Protein AF-0000000074132231 (afdb_homodimer)

Secondary structure (DSSP, 8-state):
--HHHHHHHHHHHHHHHHHHHHHHHHHHHS------HHHHHHHHHHHHHHHHHGGGGG-TTS-HHHHHHHHHHHHHHHHHHHHHHTT---GGGHHHHHHHHHHHHHHHHHHHHHHHHHHHHHHHHHHHHHHHT-/--HHHHHHHHHHHHHHHHHHHHHHHHHHHS------HHHHHHHHHHHHHHHHHGGGGG-TTS-HHHHHHHHHHHHHHHHHHHHHHTT---GGGHHHHHHHHHHHHHHHHHHHHHHHHHHHHHHHHHHHHHHHT-

Radius of gyration: 20.04 Å; Cα contacts (8 Å, |Δi|>4): 214; chains: 2; bounding box: 48×57×39 Å

Solvent-accessible surface area (backbone atoms only — not comparable to full-atom values): 14079 Å² total; per-residue (Å²): 133,57,83,68,53,53,53,39,54,50,26,22,52,51,17,21,13,55,34,26,38,52,49,44,51,42,38,36,70,70,54,59,80,74,80,46,44,66,55,44,52,49,44,39,50,48,23,14,50,46,19,40,47,54,56,52,70,70,48,86,87,58,57,68,69,56,33,49,51,51,40,50,52,52,41,50,51,47,50,49,51,49,29,56,77,65,66,67,66,44,84,90,45,44,66,60,47,52,52,50,50,53,52,51,50,51,52,53,51,50,52,50,51,51,46,52,53,40,51,53,51,51,53,52,49,53,52,50,54,54,55,64,74,97,133,58,83,65,53,51,53,38,52,50,25,20,53,52,17,21,13,54,33,27,39,52,50,44,52,41,37,36,70,69,56,59,81,74,80,45,44,66,54,44,51,47,44,38,50,45,24,14,50,44,18,38,46,55,56,52,70,70,50,87,86,58,56,68,69,56,34,50,50,49,42,52,53,50,41,51,52,50,49,50,51,49,29,55,77,64,66,66,67,41,84,90,44,43,66,61,48,52,52,50,48,53,50,51,50,52,52,52,50,50,52,50,51,50,47,50,53,43,51,52,51,51,52,49,51,54,52,52,52,54,54,64,75,96

Organism: Ligilactobacillus salivarius (strain UCC118) (NCBI:txid362948)

Nearest PDB structures (foldseek):
  6eyu-assembly1_C  TM=4.320E-01  e=6.961E+00  Candidatus Nanosalina sp. J07AB43
  6eyu-assembly1_C  TM=4.320E-01  e=6.961E+00  Candidatus Nanosalina sp. J07AB43

Sequence (268 aa):
MSKNFRNVINCFTNGVGYGATTFLLFVAFDGFQSVTSFNVLSVLIISGLIGVLTLVFDLDNWSYLVELLLHFLGAFSLILVMMWLNHWLSLQNWLNFCISFIGIYLIIFFIVKMKIASDVKRVNQKLSERHQKKMSKNFRNVINCFTNGVGYGATTFLLFVAFDGFQSVTSFNVLSVLIISGLIGVLTLVFDLDNWSYLVELLLHFLGAFSLILVMMWLNHWLSLQNWLNFCISFIGIYLIIFFIVKMKIASDVKRVNQKLSERHQKK

InterPro domains:
  IPR021560 Protein of unknown function DUF3021 [PF11457] (7-127)

Structure (mmCIF, N/CA/C/O backbone):
data_AF-0000000074132231-model_v1
#
loop_
_entity.id
_entity.type
_entity.pdbx_description
1 polymer 'DUF3021 domain-containing protein'
#
loop_
_atom_site.group_PDB
_atom_site.id
_atom_site.type_symbol
_atom_site.label_atom_id
_atom_site.label_alt_id
_atom_site.label_comp_id
_atom_site.label_asym_id
_atom_site.label_entity_id
_atom_site.label_seq_id
_atom_site.pdbx_PDB_ins_code
_atom_site.Cartn_x
_atom_site.Cartn_y
_atom_site.Cartn_z
_atom_site.occupancy
_atom_site.B_iso_or_equiv
_atom_site.auth_seq_id
_atom_site.auth_comp_id
_atom_site.auth_asym_id
_atom_site.auth_atom_id
_atom_site.pdbx_PDB_model_num
ATOM 1 N N . MET A 1 1 ? -3.846 21.797 -11.906 1 38.69 1 MET A N 1
ATOM 2 C CA . MET A 1 1 ? -4.25 20.422 -11.594 1 38.69 1 MET A CA 1
ATOM 3 C C . MET A 1 1 ? -5.062 20.375 -10.305 1 38.69 1 MET A C 1
ATOM 5 O O . MET A 1 1 ? -4.574 20.766 -9.242 1 38.69 1 MET A O 1
ATOM 9 N N . SER A 1 2 ? -6.277 20.266 -10.312 1 45.66 2 SER A N 1
ATOM 10 C CA . SER A 1 2 ? -7.305 20.641 -9.344 1 45.66 2 SER A CA 1
ATOM 11 C C . SER A 1 2 ? -7.199 19.797 -8.078 1 45.66 2 SER A C 1
ATOM 13 O O . SER A 1 2 ? -6.66 18.688 -8.102 1 45.66 2 SER A O 1
ATOM 15 N N . LYS A 1 3 ? -7.363 20.453 -6.852 1 56.56 3 LYS A N 1
ATOM 16 C CA . LYS A 1 3 ? -7.461 20.031 -5.457 1 56.56 3 LYS A CA 1
ATOM 17 C C . LYS A 1 3 ? -7.953 18.594 -5.352 1 56.56 3 LYS A C 1
ATOM 19 O O . LYS A 1 3 ? -7.379 17.781 -4.617 1 56.56 3 LYS A O 1
ATOM 24 N N . ASN A 1 4 ? -8.766 18.312 -6.309 1 61.34 4 ASN A N 1
ATOM 25 C CA . ASN A 1 4 ? -9.508 17.047 -6.273 1 61.34 4 ASN A CA 1
ATOM 26 C C . ASN A 1 4 ? -8.711 15.906 -6.895 1 61.34 4 ASN A C 1
ATOM 28 O O . ASN A 1 4 ? -8.852 14.75 -6.496 1 61.34 4 ASN A O 1
ATOM 32 N N . PHE A 1 5 ? -7.699 16.328 -7.746 1 64.31 5 PHE A N 1
ATOM 33 C CA . PHE A 1 5 ? -6.984 15.289 -8.477 1 64.31 5 PHE A CA 1
ATOM 34 C C . PHE A 1 5 ? -5.902 14.664 -7.613 1 64.31 5 PHE A C 1
ATOM 36 O O . PHE A 1 5 ? -5.727 13.445 -7.617 1 64.31 5 PHE A O 1
ATOM 43 N N . ARG A 1 6 ? -5.32 15.398 -6.832 1 66.12 6 ARG A N 1
ATOM 44 C CA . ARG A 1 6 ? -4.215 14.914 -6.016 1 66.12 6 ARG A CA 1
ATOM 45 C C . ARG A 1 6 ? -4.711 14.008 -4.898 1 66.12 6 ARG A C 1
ATOM 47 O O . ARG A 1 6 ? -4.09 12.984 -4.598 1 66.12 6 ARG A O 1
ATOM 54 N N . ASN A 1 7 ? -5.852 14.188 -4.531 1 82 7 ASN A N 1
ATOM 55 C CA . ASN A 1 7 ? -6.477 13.336 -3.521 1 82 7 ASN A CA 1
ATOM 56 C C . ASN A 1 7 ? -6.863 11.977 -4.094 1 82 7 ASN A C 1
ATOM 58 O O . ASN A 1 7 ? -6.719 10.953 -3.424 1 82 7 ASN A O 1
ATOM 62 N N . VAL A 1 8 ? -7.035 12.141 -5.43 1 86.88 8 VAL A N 1
ATOM 63 C CA . VAL A 1 8 ? -7.457 10.906 -6.082 1 86.88 8 VAL A CA 1
ATOM 64 C C . VAL A 1 8 ? -6.266 9.969 -6.23 1 86.88 8 VAL A C 1
ATOM 66 O O . VAL A 1 8 ? -6.387 8.758 -6.004 1 86.88 8 VAL A O 1
ATOM 69 N N . ILE A 1 9 ? -5.137 10.531 -6.512 1 86.5 9 ILE A N 1
ATOM 70 C CA . ILE A 1 9 ? -3.941 9.719 -6.715 1 86.5 9 ILE A CA 1
ATOM 71 C C . ILE A 1 9 ? -3.521 9.078 -5.391 1 86.5 9 ILE A C 1
ATOM 73 O O . ILE A 1 9 ? -3.221 7.883 -5.34 1 86.5 9 ILE A O 1
ATOM 77 N N . ASN A 1 10 ? -3.584 9.781 -4.352 1 88.88 10 ASN A N 1
ATOM 78 C CA . ASN A 1 10 ? -3.223 9.258 -3.037 1 88.88 10 ASN A CA 1
ATOM 79 C C . ASN A 1 10 ? -4.172 8.148 -2.596 1 88.88 10 ASN A C 1
ATOM 81 O O . ASN A 1 10 ? -3.729 7.098 -2.129 1 88.88 10 ASN A O 1
ATOM 85 N N . CYS A 1 11 ? -5.438 8.453 -2.85 1 92.88 11 CYS A N 1
ATOM 86 C CA . CYS A 1 11 ? -6.445 7.469 -2.469 1 92.88 11 CYS A CA 1
ATOM 87 C C . CYS A 1 11 ? -6.316 6.203 -3.307 1 92.88 11 CYS A C 1
ATOM 89 O O . CYS A 1 11 ? -6.391 5.094 -2.775 1 92.88 11 CYS A O 1
ATOM 91 N N . PHE A 1 12 ? -6.066 6.414 -4.594 1 94.75 12 PHE A N 1
ATOM 92 C CA . PHE A 1 12 ? -5.922 5.277 -5.496 1 94.75 12 PHE A CA 1
ATOM 93 C C . PHE A 1 12 ? -4.715 4.43 -5.109 1 94.75 12 PHE A C 1
ATOM 95 O O . PHE A 1 12 ? -4.82 3.205 -5 1 94.75 12 PHE A O 1
ATOM 102 N N . THR A 1 13 ? -3.582 5.062 -4.836 1 93.5 13 THR A N 1
ATOM 103 C CA . THR A 1 13 ? -2.357 4.34 -4.512 1 93.5 13 THR A CA 1
ATOM 104 C C . THR A 1 13 ? -2.494 3.617 -3.176 1 93.5 13 THR A C 1
ATOM 106 O O . THR A 1 13 ? -2.021 2.488 -3.02 1 93.5 13 THR A O 1
ATOM 109 N N . ASN A 1 14 ? -3.088 4.238 -2.256 1 94 14 ASN A N 1
ATOM 110 C CA . ASN A 1 14 ? -3.324 3.572 -0.98 1 94 14 ASN A CA 1
ATOM 111 C C . ASN A 1 14 ? -4.211 2.344 -1.146 1 94 14 ASN A C 1
ATOM 113 O O . ASN A 1 14 ? -3.93 1.286 -0.579 1 94 14 ASN A O 1
ATOM 117 N N . GLY A 1 15 ? -5.289 2.5 -1.938 1 97.31 15 GLY A N 1
ATOM 118 C CA . GLY A 1 15 ? -6.152 1.367 -2.232 1 97.31 15 GLY A CA 1
ATOM 119 C C . GLY A 1 15 ? -5.418 0.212 -2.889 1 97.31 15 GLY A C 1
ATOM 120 O O . GLY A 1 15 ? -5.598 -0.944 -2.5 1 97.31 15 GLY A O 1
ATOM 121 N N . VAL A 1 16 ? -4.602 0.56 -3.852 1 97.38 16 VAL A N 1
ATOM 122 C CA . VAL A 1 16 ? -3.793 -0.443 -4.535 1 97.38 16 VAL A CA 1
ATOM 123 C C . VAL A 1 16 ? -2.926 -1.187 -3.521 1 97.38 16 VAL A C 1
ATOM 125 O O . VAL A 1 16 ? -2.83 -2.416 -3.561 1 97.38 16 VAL A O 1
ATOM 128 N N . GLY A 1 17 ? -2.309 -0.441 -2.633 1 97.5 17 GLY A N 1
ATOM 129 C CA . GLY A 1 17 ? -1.468 -1.055 -1.619 1 97.5 17 GLY A CA 1
ATOM 130 C C . GLY A 1 17 ? -2.211 -2.053 -0.751 1 97.5 17 GLY A C 1
ATOM 131 O O . GLY A 1 17 ? -1.742 -3.174 -0.545 1 97.5 17 GLY A O 1
ATOM 132 N N . TYR A 1 18 ? -3.324 -1.676 -0.258 1 97.38 18 TYR A N 1
ATOM 133 C CA . TYR A 1 18 ? -4.125 -2.564 0.578 1 97.38 18 TYR A CA 1
ATOM 134 C C . TYR A 1 18 ? -4.613 -3.768 -0.218 1 97.38 18 TYR A C 1
ATOM 136 O O . TYR A 1 18 ? -4.594 -4.898 0.276 1 97.38 18 TYR A O 1
ATOM 144 N N . GLY A 1 19 ? -5.098 -3.531 -1.438 1 97.62 19 GLY A N 1
ATOM 145 C CA . GLY A 1 19 ? -5.574 -4.605 -2.293 1 97.62 19 GLY A CA 1
ATOM 146 C C . GLY A 1 19 ? -4.496 -5.613 -2.646 1 97.62 19 GLY A C 1
ATOM 147 O O . GLY A 1 19 ? -4.723 -6.82 -2.572 1 97.62 19 GLY A O 1
ATOM 148 N N . ALA A 1 20 ? -3.332 -5.086 -3.02 1 97.44 20 ALA A N 1
ATOM 149 C CA . ALA A 1 20 ? -2.217 -5.965 -3.373 1 97.44 20 ALA A CA 1
ATOM 150 C C . ALA A 1 20 ? -1.795 -6.82 -2.186 1 97.44 20 ALA A C 1
ATOM 152 O O . ALA A 1 20 ? -1.556 -8.023 -2.332 1 97.44 20 ALA A O 1
ATOM 153 N N . THR A 1 21 ? -1.734 -6.227 -1.066 1 97 21 THR A N 1
ATOM 154 C CA . THR A 1 21 ? -1.339 -6.941 0.142 1 97 21 THR A CA 1
ATOM 155 C C . THR A 1 21 ? -2.34 -8.047 0.47 1 97 21 THR A C 1
ATOM 157 O O . THR A 1 21 ? -1.952 -9.188 0.711 1 97 21 THR A O 1
ATOM 160 N N . THR A 1 22 ? -3.592 -7.711 0.406 1 95.69 22 THR A N 1
ATOM 161 C CA . THR A 1 22 ? -4.641 -8.68 0.715 1 95.69 22 THR A CA 1
ATOM 162 C C . THR A 1 22 ? -4.621 -9.836 -0.284 1 95.69 22 THR A C 1
ATOM 164 O O . THR A 1 22 ? -4.703 -11 0.105 1 95.69 22 THR A O 1
ATOM 167 N N . PHE A 1 23 ? -4.465 -9.523 -1.519 1 9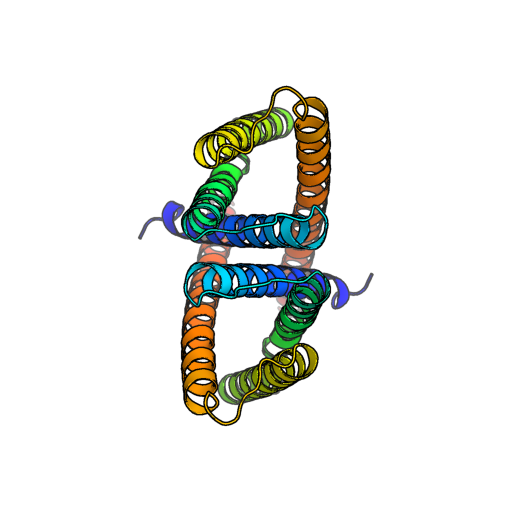5.44 23 PHE A N 1
ATOM 168 C CA . PHE A 1 23 ? -4.457 -10.547 -2.555 1 95.44 23 PHE A CA 1
ATOM 169 C C . PHE A 1 23 ? -3.268 -11.484 -2.379 1 95.44 23 PHE A C 1
ATOM 171 O O . PHE A 1 23 ? -3.41 -12.703 -2.49 1 95.44 23 PHE A O 1
ATOM 178 N N . LEU A 1 24 ? -2.168 -10.914 -2.08 1 94.12 24 LEU A N 1
ATOM 179 C CA . LEU A 1 24 ? -0.984 -11.734 -1.857 1 94.12 24 LEU A CA 1
ATOM 180 C C . LEU A 1 24 ? -1.187 -12.672 -0.672 1 94.12 24 LEU A C 1
ATOM 182 O O . LEU A 1 24 ? -0.734 -13.82 -0.697 1 94.12 24 LEU A O 1
ATOM 186 N N . LEU A 1 25 ? -1.814 -12.188 0.337 1 92.94 25 LEU A N 1
ATOM 187 C CA . LEU A 1 25 ? -2.086 -13.031 1.496 1 92.94 25 LEU A CA 1
ATOM 188 C C . LEU A 1 25 ? -3.027 -14.172 1.129 1 92.94 25 LEU A C 1
ATOM 190 O O . LEU A 1 25 ? -2.871 -15.297 1.62 1 92.94 25 LEU A O 1
ATOM 194 N N . PHE A 1 26 ? -3.955 -13.875 0.246 1 90.94 26 PHE A N 1
ATOM 195 C CA . PHE A 1 26 ? -4.832 -14.938 -0.236 1 90.94 26 PHE A CA 1
ATOM 196 C C . PHE A 1 26 ? -4.051 -15.953 -1.062 1 90.94 26 PHE A C 1
ATOM 198 O O . PHE A 1 26 ? -4.277 -17.156 -0.947 1 90.94 26 P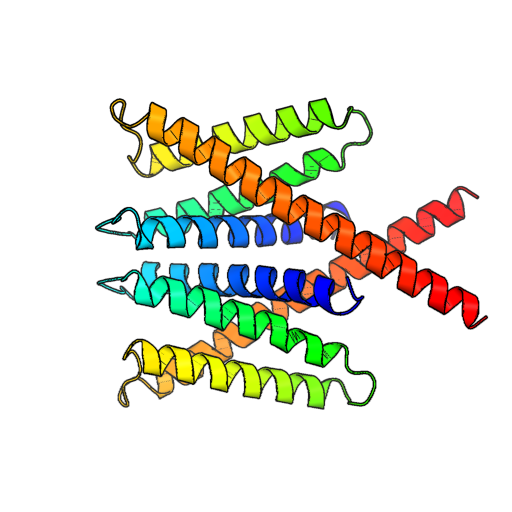HE A O 1
ATOM 205 N N . VAL A 1 27 ? -3.207 -15.43 -1.892 1 88.56 27 VAL A N 1
ATOM 206 C CA . VAL A 1 27 ? -2.383 -16.312 -2.705 1 88.56 27 VAL A CA 1
ATOM 207 C C . VAL A 1 27 ? -1.535 -17.203 -1.803 1 88.56 27 VAL A C 1
ATOM 209 O O . VAL A 1 27 ? -1.394 -18.406 -2.059 1 88.56 27 VAL A O 1
ATOM 212 N N . ALA A 1 28 ? -1.023 -16.688 -0.774 1 88.31 28 ALA A N 1
ATOM 213 C CA . ALA A 1 28 ? -0.14 -17.406 0.139 1 88.31 28 ALA A CA 1
ATOM 214 C C . ALA A 1 28 ? -0.906 -18.469 0.92 1 88.31 28 ALA A C 1
ATOM 216 O O . ALA A 1 28 ? -0.394 -19.578 1.152 1 88.31 28 ALA A O 1
ATOM 217 N N . PHE A 1 29 ? -2.125 -18.219 1.299 1 86.62 29 PHE A N 1
ATOM 218 C CA . PHE A 1 29 ? -2.734 -19.094 2.303 1 86.62 29 PHE A CA 1
ATOM 219 C C . PHE A 1 29 ? -3.947 -19.812 1.732 1 86.62 29 PHE A C 1
ATOM 221 O O . PHE A 1 29 ? -4.406 -20.797 2.299 1 86.62 29 PHE A O 1
ATOM 228 N N . ASP A 1 30 ? -4.605 -19.359 0.797 1 74.44 30 ASP A N 1
ATOM 229 C CA . ASP A 1 30 ? -5.785 -20.031 0.267 1 74.44 30 ASP A CA 1
ATOM 230 C C . ASP A 1 30 ? -5.434 -20.875 -0.951 1 74.44 30 ASP A C 1
ATOM 232 O O . ASP A 1 30 ? -6.289 -21.578 -1.496 1 74.44 30 ASP A O 1
ATOM 236 N N . GLY A 1 31 ? -4.191 -20.828 -1.246 1 64.12 31 GLY A N 1
ATOM 237 C CA . GLY A 1 31 ? -3.736 -21.766 -2.258 1 64.12 31 GLY A CA 1
ATOM 238 C C . GLY A 1 31 ? -4.164 -21.391 -3.662 1 64.12 31 GLY A C 1
ATOM 239 O O . GLY A 1 31 ? -4.504 -22.25 -4.469 1 64.12 31 GLY A O 1
ATOM 240 N N . PHE A 1 32 ? -4.324 -20.141 -3.91 1 60.16 32 PHE A N 1
ATOM 241 C CA . PHE A 1 32 ? -4.609 -19.844 -5.309 1 60.16 32 PHE A CA 1
ATOM 242 C C . PHE A 1 32 ? -3.584 -20.5 -6.223 1 60.16 32 PHE A C 1
ATOM 244 O O . PHE A 1 32 ? -2.379 -20.391 -5.992 1 60.16 32 PHE A O 1
ATOM 251 N N . GLN A 1 33 ? -4.008 -21.469 -6.883 1 60.19 33 GLN A N 1
ATOM 252 C CA . GLN A 1 33 ? -3.123 -22.312 -7.672 1 60.19 33 GLN A CA 1
ATOM 253 C C . GLN A 1 33 ? -2.521 -21.547 -8.844 1 60.19 33 GLN A C 1
ATOM 255 O O . GLN A 1 33 ? -1.363 -21.766 -9.211 1 60.19 33 GLN A O 1
ATOM 260 N N . SER A 1 34 ? -3.297 -20.766 -9.414 1 76.44 34 SER A N 1
ATOM 261 C CA . SER A 1 34 ? -2.758 -20.109 -10.602 1 76.44 34 SER A CA 1
ATOM 262 C C . SER A 1 34 ? -3.174 -18.641 -10.648 1 76.44 34 SER A C 1
ATOM 264 O O . SER A 1 34 ? -4.359 -18.328 -10.547 1 76.44 34 SER A O 1
ATOM 266 N N . VAL A 1 35 ? -2.197 -17.766 -10.578 1 86.06 35 VAL A N 1
ATOM 267 C CA . VAL A 1 35 ? -2.439 -16.328 -10.688 1 86.06 35 VAL A CA 1
ATOM 268 C C . VAL A 1 35 ? -2.07 -15.852 -12.086 1 86.06 35 VAL A C 1
ATOM 270 O O . VAL A 1 35 ? -0.952 -16.078 -12.555 1 86.06 35 VAL A O 1
ATOM 273 N N . THR A 1 36 ? -3.062 -15.305 -12.781 1 88.75 36 THR A N 1
ATOM 274 C CA . THR A 1 36 ? -2.824 -14.773 -14.117 1 88.75 36 THR A CA 1
ATOM 275 C C . THR A 1 36 ? -2.576 -13.266 -14.07 1 88.75 36 THR A C 1
ATOM 277 O O . THR A 1 36 ? -2.842 -12.625 -13.055 1 88.75 36 THR A O 1
ATOM 280 N N . SER A 1 37 ? -2.07 -12.789 -15.203 1 92 37 SER A N 1
ATOM 281 C CA . SER A 1 37 ? -1.883 -11.352 -15.32 1 92 37 SER A CA 1
ATOM 282 C C . SER A 1 37 ? -3.211 -10.609 -15.211 1 92 37 SER A C 1
ATOM 284 O O . SER A 1 37 ? -3.279 -9.516 -14.641 1 92 37 SER A O 1
ATOM 286 N N . PHE A 1 38 ? -4.254 -11.188 -15.727 1 94.06 38 PHE A N 1
ATOM 287 C CA . PHE A 1 38 ? -5.574 -10.578 -15.656 1 94.06 38 PHE A CA 1
ATOM 288 C C . PHE A 1 38 ? -6.047 -10.461 -14.211 1 94.06 38 PHE A C 1
ATOM 290 O O . PHE A 1 38 ? -6.598 -9.43 -13.812 1 94.06 38 PHE A O 1
ATOM 297 N N . ASN A 1 39 ? -5.801 -11.469 -13.375 1 93.75 39 ASN A N 1
ATOM 298 C CA . ASN A 1 39 ? -6.148 -11.438 -11.953 1 93.75 39 ASN A CA 1
ATOM 299 C C . ASN A 1 39 ? -5.469 -10.273 -11.234 1 93.75 39 ASN A C 1
ATOM 301 O O . ASN A 1 39 ? -6.121 -9.516 -10.516 1 93.75 39 ASN A O 1
ATOM 305 N N . VAL A 1 40 ? -4.219 -10.195 -11.555 1 94.25 40 VAL A N 1
ATOM 306 C CA . VAL A 1 40 ? -3.41 -9.195 -10.867 1 94.25 40 VAL A CA 1
ATOM 307 C C . VAL A 1 40 ? -3.873 -7.793 -11.258 1 94.25 40 VAL A C 1
ATOM 309 O O . VAL A 1 40 ? -4.113 -6.945 -10.398 1 94.25 40 VAL A O 1
ATOM 312 N N . LEU A 1 41 ? -4.055 -7.523 -12.492 1 96.06 41 LEU A N 1
ATOM 313 C CA . LEU A 1 41 ? -4.445 -6.199 -12.969 1 96.06 41 LEU A CA 1
ATOM 314 C C . LEU A 1 41 ? -5.84 -5.832 -12.469 1 96.06 41 LEU A C 1
ATOM 316 O O . LEU A 1 41 ? -6.086 -4.688 -12.094 1 96.06 41 LEU A O 1
ATOM 320 N N . SER A 1 42 ? -6.746 -6.773 -12.484 1 97.25 42 SER A N 1
ATOM 321 C CA . SER A 1 42 ? -8.094 -6.512 -11.984 1 97.25 42 SER A CA 1
ATOM 322 C C . SER A 1 42 ? -8.07 -6.152 -10.5 1 97.25 42 SER A C 1
ATOM 324 O O . SER A 1 42 ? -8.773 -5.242 -10.062 1 97.25 42 SER A O 1
ATOM 326 N N . VAL A 1 43 ? -7.25 -6.855 -9.727 1 97.06 43 VAL A N 1
ATOM 327 C CA . VAL A 1 43 ? -7.133 -6.594 -8.297 1 97.06 43 VAL A CA 1
ATOM 328 C C . VAL A 1 43 ? -6.562 -5.195 -8.07 1 97.06 43 VAL A C 1
ATOM 330 O O . VAL A 1 43 ? -7.074 -4.441 -7.242 1 97.06 43 VAL A O 1
ATOM 333 N N . LEU A 1 44 ? -5.543 -4.855 -8.852 1 97.81 44 LEU A N 1
ATOM 334 C CA . LEU A 1 44 ? -4.898 -3.557 -8.672 1 97.81 44 LEU A CA 1
ATOM 335 C C . LEU A 1 44 ? -5.844 -2.426 -9.062 1 97.81 44 LEU A C 1
ATOM 337 O O . LEU A 1 44 ? -5.961 -1.432 -8.344 1 97.81 44 LEU A O 1
ATOM 341 N N . ILE A 1 45 ? -6.547 -2.568 -10.109 1 98.06 45 ILE A N 1
ATOM 342 C CA . ILE A 1 45 ? -7.449 -1.531 -10.602 1 98.06 45 ILE A CA 1
ATOM 343 C C . ILE A 1 45 ? -8.633 -1.385 -9.648 1 98.06 45 ILE A C 1
ATOM 345 O O . ILE A 1 45 ? -8.945 -0.279 -9.203 1 98.06 45 ILE A O 1
ATOM 349 N N . ILE A 1 46 ? -9.273 -2.475 -9.305 1 98.44 46 ILE A N 1
ATOM 350 C CA . ILE A 1 46 ? -10.469 -2.43 -8.469 1 98.44 46 ILE A CA 1
ATOM 351 C C . ILE A 1 46 ? -10.109 -1.932 -7.074 1 98.44 46 ILE A C 1
ATOM 353 O O . ILE A 1 46 ? -10.82 -1.109 -6.496 1 98.44 46 ILE A O 1
ATOM 357 N N . SER A 1 47 ? -9.031 -2.455 -6.512 1 98.44 47 SER A N 1
ATOM 358 C CA . SER A 1 47 ? -8.625 -1.974 -5.195 1 98.44 47 SER A CA 1
ATOM 359 C C . SER A 1 47 ? -8.258 -0.494 -5.238 1 98.44 47 SER A C 1
ATOM 361 O O . SER A 1 47 ? -8.492 0.236 -4.27 1 98.44 47 SER A O 1
ATOM 363 N N . GLY A 1 48 ? -7.621 -0.048 -6.32 1 97.94 48 GLY A N 1
ATOM 364 C CA . GLY A 1 48 ? -7.406 1.378 -6.5 1 97.94 48 GLY A CA 1
ATOM 365 C C . GLY A 1 48 ? -8.695 2.182 -6.512 1 97.94 48 GLY A C 1
ATOM 366 O O . GLY A 1 48 ? -8.773 3.24 -5.887 1 97.94 48 GLY A O 1
ATOM 367 N N . LEU A 1 49 ? -9.672 1.676 -7.191 1 98 49 LEU A N 1
ATOM 368 C CA . LEU A 1 49 ? -10.977 2.334 -7.246 1 98 49 LEU A CA 1
ATOM 369 C C . LEU A 1 49 ? -11.625 2.371 -5.867 1 98 49 LEU A C 1
ATOM 371 O O . LEU A 1 49 ? -12.281 3.352 -5.512 1 98 49 LEU A O 1
ATOM 375 N N . ILE A 1 50 ? -11.469 1.295 -5.098 1 98 50 ILE A N 1
ATOM 376 C CA . ILE A 1 50 ? -11.977 1.285 -3.727 1 98 50 ILE A CA 1
ATOM 377 C C . ILE A 1 50 ? -11.273 2.375 -2.916 1 98 50 ILE A C 1
ATOM 379 O O . ILE A 1 50 ? -11.906 3.035 -2.084 1 98 50 ILE A O 1
ATOM 383 N N . GLY A 1 51 ? -9.992 2.535 -3.156 1 96.94 51 GLY A N 1
ATOM 384 C CA . GLY A 1 51 ? -9.281 3.65 -2.551 1 96.94 51 GLY A CA 1
ATOM 385 C C . GLY A 1 51 ? -9.891 5 -2.883 1 96.94 51 GLY A C 1
ATOM 386 O O . GLY A 1 51 ? -10.07 5.84 -2 1 96.94 51 GLY A O 1
ATOM 387 N N . VAL A 1 52 ? -10.195 5.195 -4.113 1 95.81 52 VAL A N 1
ATOM 388 C CA . VAL A 1 52 ? -10.797 6.449 -4.551 1 95.81 52 VAL A CA 1
ATOM 389 C C . VAL A 1 52 ? -12.148 6.641 -3.875 1 95.81 52 VAL A C 1
ATOM 391 O O . VAL A 1 52 ? -12.531 7.762 -3.539 1 95.81 52 VAL A O 1
ATOM 394 N N . LEU A 1 53 ? -12.875 5.559 -3.619 1 96 53 LEU A N 1
ATOM 395 C CA . LEU A 1 53 ? -14.172 5.582 -2.945 1 96 53 LEU A CA 1
ATOM 396 C C . LEU A 1 53 ? -14.047 6.188 -1.551 1 96 53 LEU A C 1
ATOM 398 O O . LEU A 1 53 ? -15.039 6.645 -0.977 1 96 53 LEU A O 1
ATOM 402 N N . THR A 1 54 ? -12.852 6.195 -0.957 1 93.94 54 THR A N 1
ATOM 403 C CA . THR A 1 54 ? -12.656 6.738 0.383 1 93.94 54 THR A CA 1
ATOM 404 C C . THR A 1 54 ? -12.93 8.242 0.399 1 93.94 54 THR A C 1
ATOM 406 O O . THR A 1 54 ? -13.109 8.836 1.466 1 93.94 54 THR A O 1
ATOM 409 N N . LEU A 1 55 ? -12.945 8.867 -0.747 1 92 55 LEU A N 1
ATOM 410 C CA . LEU A 1 55 ? -13.227 10.297 -0.842 1 92 55 LEU A CA 1
ATOM 411 C C . LEU A 1 55 ? -14.641 10.602 -0.372 1 92 55 LEU A C 1
ATOM 413 O O . LEU A 1 55 ? -14.969 11.758 -0.093 1 92 55 LEU A O 1
ATOM 417 N N . VAL A 1 56 ? -15.477 9.594 -0.274 1 92.5 56 VAL A N 1
ATOM 418 C CA . VAL A 1 56 ? -16.828 9.773 0.252 1 92.5 56 VAL A CA 1
ATOM 419 C C . VAL A 1 56 ? -16.75 10.32 1.677 1 92.5 56 VAL A C 1
ATOM 421 O O . VAL A 1 56 ? -17.656 11.047 2.113 1 92.5 56 VAL A O 1
ATOM 424 N N . PHE A 1 57 ? -15.703 10.047 2.395 1 90.06 57 PHE A N 1
ATOM 425 C CA . PHE A 1 57 ? -15.555 10.469 3.781 1 90.06 57 PHE A CA 1
ATOM 426 C C . PHE A 1 57 ? -15.242 11.953 3.867 1 90.06 57 PHE A C 1
ATOM 428 O O . PHE A 1 57 ? -15.281 12.547 4.949 1 90.06 57 PHE A O 1
ATOM 435 N N . ASP A 1 58 ? -14.922 12.57 2.768 1 83.88 58 ASP A N 1
ATOM 436 C CA . ASP A 1 58 ? -14.641 14 2.736 1 83.88 58 ASP A CA 1
ATOM 437 C C . ASP A 1 58 ? -15.891 14.805 2.377 1 83.88 58 ASP A C 1
ATOM 439 O O . ASP A 1 58 ? -15.836 16.031 2.27 1 83.88 58 ASP A O 1
ATOM 443 N N . LEU A 1 59 ? -16.969 14.078 2.195 1 82.06 59 LEU A N 1
ATOM 444 C CA . LEU A 1 59 ? -18.203 14.766 1.895 1 82.06 59 LEU A CA 1
ATOM 445 C C . LEU A 1 59 ? -18.781 15.422 3.148 1 82.06 59 LEU A C 1
ATOM 447 O O . LEU A 1 59 ? -18.938 14.766 4.18 1 82.06 59 LEU A O 1
ATOM 451 N N . ASP A 1 60 ? -18.922 16.719 3.25 1 79.69 60 ASP A N 1
ATOM 452 C CA . ASP A 1 60 ? -19.297 17.484 4.43 1 79.69 60 ASP A CA 1
ATOM 453 C C . ASP A 1 60 ? -20.812 17.422 4.66 1 79.69 60 ASP A C 1
ATOM 455 O O . ASP A 1 60 ? -21.297 17.766 5.746 1 79.69 60 ASP A O 1
ATOM 459 N N . ASN A 1 61 ? -21.562 16.75 3.875 1 88.19 61 ASN A N 1
ATOM 460 C CA . ASN A 1 61 ? -23.016 16.859 3.953 1 88.19 61 ASN A CA 1
ATOM 461 C C . ASN A 1 61 ? -23.625 15.625 4.629 1 88.19 61 ASN A C 1
ATOM 463 O O . ASN A 1 61 ? -24.844 15.586 4.887 1 88.19 61 ASN A O 1
ATOM 467 N N . TRP A 1 62 ? -22.922 14.609 4.926 1 89.69 62 TRP A N 1
ATOM 468 C CA . TRP A 1 62 ? -23.469 13.375 5.477 1 89.69 62 TRP A CA 1
ATOM 469 C C . TRP A 1 62 ? -22.844 13.047 6.824 1 89.69 62 TRP A C 1
ATOM 471 O O . TRP A 1 62 ? -21.75 13.539 7.133 1 89.69 62 TRP A O 1
ATOM 481 N N . SER A 1 63 ? -23.641 12.32 7.652 1 93.38 63 SER A N 1
ATOM 482 C CA . SER A 1 63 ? -23.062 11.805 8.883 1 93.38 63 SER A CA 1
ATOM 483 C C . SER A 1 63 ? -21.984 10.758 8.602 1 93.38 63 SER A C 1
ATOM 485 O O . SER A 1 63 ? -21.969 10.164 7.52 1 93.38 63 SER A O 1
ATOM 487 N N . TYR A 1 64 ? -21.078 10.453 9.492 1 91.69 64 TYR A N 1
ATOM 488 C CA . TYR A 1 64 ? -20 9.484 9.344 1 91.69 64 TYR A CA 1
ATOM 489 C C . TYR A 1 64 ? -20.547 8.094 9.07 1 91.69 64 TYR A C 1
ATOM 491 O O . TYR A 1 64 ? -20 7.352 8.25 1 91.69 64 TYR A O 1
ATOM 499 N N . LEU A 1 65 ? -21.672 7.781 9.805 1 93.38 65 LEU A N 1
ATOM 500 C CA . LEU A 1 65 ? -22.281 6.465 9.641 1 93.38 65 LEU A CA 1
ATOM 501 C C . LEU A 1 65 ? -22.781 6.273 8.211 1 93.38 65 LEU A C 1
ATOM 503 O O . LEU A 1 65 ? -22.625 5.195 7.637 1 93.38 65 LEU A O 1
ATOM 507 N N . VAL A 1 66 ? -23.359 7.289 7.648 1 95.19 66 VAL A N 1
ATOM 508 C CA . VAL A 1 66 ? -23.859 7.227 6.277 1 95.19 66 VAL A CA 1
ATOM 509 C C . VAL A 1 66 ? -22.688 7.09 5.312 1 95.19 66 VAL A C 1
ATOM 511 O O . VAL A 1 66 ? -22.75 6.297 4.367 1 95.19 66 VAL A O 1
ATOM 514 N N . GLU A 1 67 ? -21.625 7.809 5.555 1 95.5 67 GLU A N 1
ATOM 515 C CA . GLU A 1 67 ? -20.438 7.73 4.727 1 95.5 67 GLU A CA 1
ATOM 516 C C . GLU A 1 67 ? -19.828 6.332 4.773 1 95.5 67 GLU A C 1
ATOM 518 O O . GLU A 1 67 ? -19.406 5.793 3.744 1 95.5 67 GLU A O 1
ATOM 523 N N . LEU A 1 68 ? -19.828 5.773 5.957 1 94.69 68 LEU A N 1
ATOM 524 C CA . LEU A 1 68 ? -19.297 4.426 6.148 1 94.69 68 LEU A CA 1
ATOM 525 C C . LEU A 1 68 ? -20.141 3.404 5.387 1 94.69 68 LEU A C 1
ATOM 527 O O . LEU A 1 68 ? -19.594 2.502 4.746 1 94.69 68 LEU A O 1
ATOM 531 N N . LEU A 1 69 ? -21.422 3.555 5.473 1 95.62 69 LEU A N 1
ATOM 532 C CA . LEU A 1 69 ? -22.312 2.637 4.773 1 95.62 69 LEU A CA 1
ATOM 533 C C . LEU A 1 69 ? -22.141 2.752 3.264 1 95.62 69 LEU A C 1
ATOM 535 O O . LEU A 1 69 ? -22.156 1.743 2.555 1 95.62 69 LEU A O 1
ATOM 539 N N . LEU A 1 70 ? -22 3.971 2.83 1 96.19 70 LEU A N 1
ATOM 540 C CA . LEU A 1 70 ? -21.797 4.195 1.402 1 96.19 70 LEU A CA 1
ATOM 541 C C . LEU A 1 70 ? -20.484 3.578 0.941 1 96.19 70 LEU A C 1
ATOM 543 O O . LEU A 1 70 ? -20.422 2.934 -0.109 1 96.19 70 LEU A O 1
ATOM 547 N N . HIS A 1 71 ? -19.469 3.83 1.727 1 96.94 71 HIS A N 1
ATOM 548 C CA . HIS A 1 71 ? -18.172 3.246 1.381 1 96.94 71 HIS A CA 1
ATOM 549 C C . HIS A 1 71 ? -18.219 1.724 1.418 1 96.94 71 HIS A C 1
ATOM 551 O O . HIS A 1 71 ? -17.688 1.057 0.53 1 96.94 71 HIS A O 1
ATOM 557 N N . PHE A 1 72 ? -18.859 1.154 2.42 1 97.62 72 PHE A N 1
ATOM 558 C CA . PHE A 1 72 ? -18.984 -0.289 2.588 1 97.62 72 PHE A CA 1
ATOM 559 C C . PHE A 1 72 ? -19.719 -0.912 1.405 1 97.62 72 PHE A C 1
ATOM 561 O O . PHE A 1 72 ? -19.234 -1.888 0.82 1 97.62 72 PHE A O 1
ATOM 568 N N . LEU A 1 73 ? -20.812 -0.322 1.054 1 97.88 73 LEU A N 1
ATOM 569 C CA . LEU A 1 73 ? -21.625 -0.841 -0.048 1 97.88 73 LEU A CA 1
ATOM 570 C C . LEU A 1 73 ? -20.891 -0.678 -1.377 1 97.88 73 LEU A C 1
ATOM 572 O O . LEU A 1 73 ? -20.938 -1.568 -2.229 1 97.88 73 LEU A O 1
ATOM 576 N N . GLY A 1 74 ? -20.281 0.486 -1.543 1 98.12 74 GLY A N 1
ATOM 577 C CA . GLY A 1 74 ? -19.484 0.697 -2.742 1 98.12 74 GLY A CA 1
ATOM 578 C C . GLY A 1 74 ? -18.344 -0.284 -2.875 1 98.12 74 GLY A C 1
ATOM 579 O O . GLY A 1 74 ? -18.125 -0.859 -3.943 1 98.12 74 GLY A O 1
ATOM 580 N N . ALA A 1 75 ? -17.609 -0.493 -1.765 1 98.25 75 ALA A N 1
ATOM 581 C CA . ALA A 1 75 ? -16.484 -1.437 -1.765 1 98.25 75 ALA A CA 1
ATOM 582 C C . ALA A 1 75 ? -16.969 -2.857 -2.039 1 98.25 75 ALA A C 1
ATOM 584 O O . ALA A 1 75 ? -16.359 -3.594 -2.811 1 98.25 75 ALA A O 1
ATOM 585 N N . PHE A 1 76 ? -18.094 -3.252 -1.419 1 98 76 PHE A N 1
ATOM 586 C CA . PHE A 1 76 ? -18.672 -4.57 -1.618 1 98 76 PHE A CA 1
ATOM 587 C C . PHE A 1 76 ? -19.031 -4.789 -3.084 1 98 76 PHE A C 1
ATOM 589 O O . PHE A 1 76 ? -18.75 -5.848 -3.646 1 98 76 PHE A O 1
ATOM 596 N N . SER A 1 77 ? -19.625 -3.799 -3.721 1 97.94 77 SER A N 1
ATOM 597 C CA . SER A 1 77 ? -20 -3.883 -5.125 1 97.94 77 SER A CA 1
ATOM 598 C C . SER A 1 77 ? -18.781 -4.051 -6.02 1 97.94 77 SER A C 1
ATOM 600 O O . SER A 1 77 ? -18.781 -4.879 -6.938 1 97.94 77 SER A O 1
ATOM 602 N N . LEU A 1 78 ? -17.766 -3.309 -5.762 1 98.25 78 LEU A N 1
ATOM 603 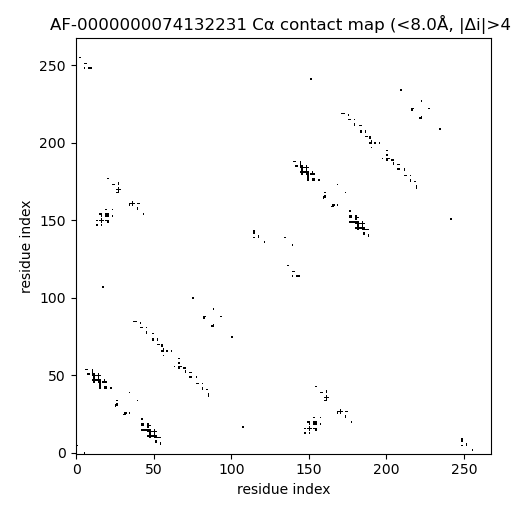C CA . LEU A 1 78 ? -16.547 -3.379 -6.562 1 98.25 78 LEU A CA 1
ATOM 604 C C . LEU A 1 78 ? -15.867 -4.734 -6.402 1 98.25 78 LEU A C 1
ATOM 606 O O . LEU A 1 78 ? -15.359 -5.297 -7.375 1 98.25 78 LEU A O 1
ATOM 610 N N . ILE A 1 79 ? -15.898 -5.277 -5.191 1 97.5 79 ILE A N 1
ATOM 611 C CA . ILE A 1 79 ? -15.312 -6.59 -4.953 1 97.5 79 ILE A CA 1
ATOM 612 C C . ILE A 1 79 ? -16.125 -7.66 -5.68 1 97.5 79 ILE A C 1
ATOM 614 O O . ILE A 1 79 ? -15.57 -8.625 -6.211 1 97.5 79 ILE A O 1
ATOM 618 N N . LEU A 1 80 ? -17.453 -7.5 -5.719 1 96.38 80 LEU A N 1
ATOM 619 C CA . LEU A 1 80 ? -18.281 -8.438 -6.457 1 96.38 80 LEU A CA 1
ATOM 620 C C . LEU A 1 80 ? -17.938 -8.43 -7.941 1 96.38 80 LEU A C 1
ATOM 622 O O . LEU A 1 80 ? -17.891 -9.477 -8.578 1 96.38 80 LEU A O 1
ATOM 626 N N . VAL A 1 81 ? -17.719 -7.266 -8.484 1 96.69 81 VAL A N 1
ATOM 627 C CA . VAL A 1 81 ? -17.312 -7.133 -9.875 1 96.69 81 VAL A CA 1
ATOM 628 C C . VAL A 1 81 ? -15.984 -7.859 -10.094 1 96.69 81 VAL A C 1
ATOM 630 O O . VAL A 1 81 ? -15.828 -8.594 -11.07 1 96.69 81 VAL A O 1
ATOM 633 N N . MET A 1 82 ? -15.047 -7.703 -9.156 1 96.06 82 MET A N 1
ATOM 634 C CA . MET A 1 82 ? -13.742 -8.352 -9.234 1 96.06 82 MET A CA 1
ATOM 635 C C . MET A 1 82 ? -13.883 -9.867 -9.203 1 96.06 82 MET A C 1
ATOM 637 O O . MET A 1 82 ? -13.258 -10.578 -9.992 1 96.06 82 MET A O 1
ATOM 641 N N . MET A 1 83 ? -14.734 -10.344 -8.281 1 94.25 83 MET A N 1
ATOM 642 C CA . MET A 1 83 ? -14.977 -11.773 -8.156 1 94.25 83 MET A CA 1
ATOM 643 C C . MET A 1 83 ? -15.594 -12.336 -9.43 1 94.25 83 MET A C 1
ATOM 645 O O . MET A 1 83 ? -15.234 -13.43 -9.875 1 94.25 83 MET A O 1
ATOM 649 N N . TRP A 1 84 ? -16.5 -11.57 -9.992 1 93.88 84 TRP A N 1
ATOM 650 C CA . TRP A 1 84 ? -17.172 -11.969 -11.227 1 93.88 84 TRP A CA 1
ATOM 651 C C . TRP A 1 84 ? -16.188 -11.977 -12.398 1 93.88 84 TRP A C 1
ATOM 653 O O . TRP A 1 84 ? -16.125 -12.953 -13.156 1 93.88 84 TRP A O 1
ATOM 663 N N . LEU A 1 85 ? -15.398 -10.953 -12.562 1 94.94 85 LEU A N 1
ATOM 664 C CA . LEU A 1 85 ? -14.43 -10.812 -13.641 1 94.94 85 LEU A CA 1
ATOM 665 C C . LEU A 1 85 ? -13.438 -11.969 -13.641 1 94.94 85 LEU A C 1
ATOM 667 O O . LEU A 1 85 ? -13.031 -12.445 -14.703 1 94.94 85 LEU A O 1
ATOM 671 N N . ASN A 1 86 ? -13.094 -12.453 -12.453 1 93.38 86 ASN A N 1
ATOM 672 C CA . ASN A 1 86 ? -12.055 -13.469 -12.32 1 93.38 86 ASN A CA 1
ATOM 673 C C . ASN A 1 86 ? -12.648 -14.867 -12.18 1 93.38 86 ASN A C 1
ATOM 675 O O . ASN A 1 86 ? -11.922 -15.844 -11.992 1 93.38 86 ASN A O 1
ATOM 679 N N . HIS A 1 87 ? -13.977 -14.969 -12.203 1 91.56 87 HIS A N 1
ATOM 680 C CA . HIS A 1 87 ? -14.695 -16.234 -12.078 1 91.56 87 HIS A CA 1
ATOM 681 C C . HIS A 1 87 ? -14.383 -16.922 -10.75 1 91.56 87 HIS A C 1
ATOM 683 O O . HIS A 1 87 ? -14.211 -18.141 -10.703 1 91.56 87 HIS A O 1
ATOM 689 N N . TRP A 1 88 ? -14.211 -16.094 -9.734 1 88.94 88 TRP A N 1
ATOM 690 C CA . TRP A 1 88 ? -13.906 -16.625 -8.414 1 88.94 88 TRP A CA 1
ATOM 691 C C . TRP A 1 88 ? -15.18 -16.828 -7.598 1 88.94 88 TRP A C 1
ATOM 693 O O . TRP A 1 88 ? -15.141 -17.391 -6.504 1 88.94 88 TRP A O 1
ATOM 703 N N . LEU A 1 89 ? -16.203 -16.375 -8.156 1 86 89 LEU A N 1
ATOM 704 C CA . LEU A 1 89 ? -17.453 -16.438 -7.406 1 86 89 LEU A CA 1
ATOM 705 C C . LEU A 1 89 ? -18.141 -17.797 -7.602 1 86 89 LEU A C 1
ATOM 707 O O . LEU A 1 89 ? -18.297 -18.266 -8.734 1 86 89 LEU A O 1
ATOM 711 N N . SER A 1 90 ? -18.266 -18.547 -6.52 1 85.12 90 SER A N 1
ATOM 712 C CA . SER A 1 90 ? -19.047 -19.781 -6.527 1 85.12 90 SER A CA 1
ATOM 713 C C . SER A 1 90 ? -20.109 -19.75 -5.441 1 85.12 90 SER A C 1
ATOM 715 O O . SER A 1 90 ? -19.906 -19.188 -4.367 1 85.12 90 SER A O 1
ATOM 717 N N . LEU A 1 91 ? -21.25 -20.203 -5.793 1 83.19 91 LEU A N 1
ATOM 718 C CA . LEU A 1 91 ? -22.344 -20.25 -4.836 1 83.19 91 LEU A CA 1
ATOM 719 C C . LEU A 1 91 ? -21.938 -21.016 -3.576 1 83.19 91 LEU A C 1
ATOM 721 O O . LEU A 1 91 ? -22.359 -20.656 -2.473 1 83.19 91 LEU A O 1
ATOM 725 N N . GLN A 1 92 ? -21.094 -21.984 -3.717 1 83.38 92 GLN A N 1
ATOM 726 C CA . GLN A 1 92 ? -20.672 -22.828 -2.604 1 83.38 92 GLN A CA 1
ATOM 727 C C . GLN A 1 92 ? -19.781 -22.047 -1.634 1 83.38 92 GLN A C 1
ATOM 729 O O . GLN A 1 92 ? -19.766 -22.328 -0.435 1 83.38 92 GLN A O 1
ATOM 734 N N . ASN A 1 93 ? -19.203 -20.953 -2.145 1 84.88 93 ASN A N 1
ATOM 735 C CA . ASN A 1 93 ? -18.25 -20.25 -1.299 1 84.88 93 ASN A CA 1
ATOM 736 C C . ASN A 1 93 ? -18.75 -18.844 -0.937 1 84.88 93 ASN A C 1
ATOM 738 O O . ASN A 1 93 ? -17.984 -18.016 -0.458 1 84.88 93 ASN A O 1
ATOM 742 N N . TRP A 1 94 ? -20.062 -18.656 -1.125 1 89 94 TRP A N 1
ATOM 743 C CA . TRP A 1 94 ? -20.625 -17.312 -0.937 1 89 94 TRP A CA 1
ATOM 744 C C . TRP A 1 94 ? -20.5 -16.875 0.514 1 89 94 TRP A C 1
ATOM 746 O O . TRP A 1 94 ? -20.109 -15.734 0.785 1 89 94 TRP A O 1
ATOM 756 N N . LEU A 1 95 ? -20.859 -17.797 1.406 1 90 95 LEU A N 1
ATOM 757 C CA . LEU A 1 95 ? -20.766 -17.453 2.824 1 90 95 LEU A CA 1
ATOM 758 C C . LEU A 1 95 ? -19.328 -17.141 3.223 1 90 95 LEU A C 1
ATOM 760 O O . LEU A 1 95 ? -19.078 -16.156 3.93 1 90 95 LEU A O 1
ATOM 764 N N . ASN A 1 96 ? -18.406 -18 2.809 1 88.62 96 ASN A N 1
ATOM 765 C CA . ASN A 1 96 ? -17 -17.75 3.084 1 88.62 96 ASN A CA 1
ATOM 766 C C . ASN A 1 96 ? -16.531 -16.422 2.492 1 88.62 96 ASN A C 1
ATOM 768 O O . ASN A 1 96 ? -15.719 -15.727 3.09 1 88.62 96 ASN A O 1
ATOM 772 N N . PHE A 1 97 ? -17.078 -16.125 1.333 1 92.12 97 PHE A N 1
ATOM 773 C CA . PHE A 1 97 ? -16.766 -14.859 0.675 1 92.12 97 PHE A CA 1
ATOM 774 C C . PHE A 1 97 ? -17.219 -13.68 1.518 1 92.12 97 PHE A C 1
ATOM 776 O O . PHE A 1 97 ? -16.453 -12.758 1.788 1 92.12 97 PHE A O 1
ATOM 783 N N . CYS A 1 98 ? -18.5 -13.742 2.033 1 93.56 98 CYS A N 1
ATOM 784 C CA . CYS A 1 98 ? -19.047 -12.656 2.83 1 93.56 98 CYS A CA 1
ATOM 785 C C . CYS A 1 98 ? -18.281 -12.484 4.137 1 93.56 98 CYS A C 1
ATOM 787 O O . CYS A 1 98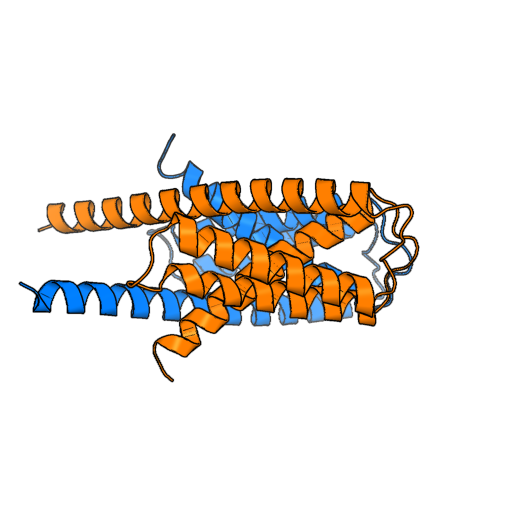 ? -17.953 -11.367 4.535 1 93.56 98 CYS A O 1
ATOM 789 N N . ILE A 1 99 ? -17.938 -13.547 4.754 1 93.81 99 ILE A N 1
ATOM 790 C CA . ILE A 1 99 ? -17.219 -13.516 6.023 1 93.81 99 ILE A CA 1
ATOM 791 C C . ILE A 1 99 ? -15.828 -12.93 5.809 1 93.81 99 ILE A C 1
ATOM 793 O O . ILE A 1 99 ? -15.383 -12.078 6.578 1 93.81 99 ILE A O 1
ATOM 797 N N . SER A 1 100 ? -15.164 -13.391 4.738 1 92.19 100 SER A N 1
ATOM 798 C CA . SER A 1 100 ? -13.828 -12.891 4.441 1 92.19 100 SER A CA 1
ATOM 799 C C . SER A 1 100 ? -13.867 -11.398 4.109 1 92.19 100 SER A C 1
ATOM 801 O O . SER A 1 100 ? -13 -10.641 4.555 1 92.19 100 SER A O 1
ATOM 803 N N . PHE A 1 101 ? -14.891 -11.039 3.365 1 95.81 101 PHE A N 1
ATOM 804 C CA . PHE A 1 101 ? -15.016 -9.633 3.014 1 95.81 101 PHE A CA 1
ATOM 805 C C . PHE A 1 101 ? -15.18 -8.773 4.266 1 95.81 101 PHE A C 1
ATOM 807 O O . PHE A 1 101 ? -14.469 -7.785 4.445 1 95.81 101 PHE A O 1
ATOM 814 N N . ILE A 1 102 ? -16.109 -9.125 5.062 1 96.44 102 ILE A N 1
ATOM 815 C CA . ILE A 1 102 ? -16.391 -8.359 6.27 1 96.44 102 ILE A CA 1
ATOM 816 C C . ILE A 1 102 ? -15.156 -8.328 7.164 1 96.44 102 ILE A C 1
ATOM 818 O O . ILE A 1 102 ? -14.781 -7.273 7.688 1 96.44 102 ILE A O 1
ATOM 822 N N . GLY A 1 103 ? -14.516 -9.469 7.363 1 96.44 103 GLY A N 1
ATOM 823 C CA . GLY A 1 103 ? -13.312 -9.531 8.172 1 96.44 103 GLY A CA 1
ATOM 824 C C . GLY A 1 103 ? -12.203 -8.641 7.652 1 96.44 103 GLY A C 1
ATOM 825 O O . GLY A 1 103 ? -11.609 -7.867 8.414 1 96.44 103 GLY A O 1
ATOM 826 N N . ILE A 1 104 ? -11.922 -8.711 6.402 1 96.25 104 ILE A N 1
ATOM 827 C CA . ILE A 1 104 ? -10.867 -7.918 5.789 1 96.25 104 ILE A CA 1
ATOM 828 C C . ILE A 1 104 ? -11.219 -6.434 5.859 1 96.25 104 ILE A C 1
ATOM 830 O O . ILE A 1 104 ? -10.367 -5.598 6.168 1 96.25 104 ILE A O 1
ATOM 834 N N . TYR A 1 105 ? -12.461 -6.152 5.574 1 97.31 105 TYR A N 1
ATOM 835 C CA . TYR A 1 105 ? -12.914 -4.766 5.633 1 97.31 105 TYR A CA 1
ATOM 836 C C . TYR A 1 105 ? -12.68 -4.176 7.02 1 97.31 105 TYR A C 1
ATOM 838 O O . TYR A 1 105 ? -12.195 -3.049 7.145 1 97.31 105 TYR A O 1
ATOM 846 N N . LEU A 1 106 ? -13.031 -4.898 8.047 1 95.81 106 LEU A N 1
ATOM 847 C CA . LEU A 1 106 ? -12.867 -4.43 9.414 1 95.81 106 LEU A CA 1
ATOM 848 C C . LEU A 1 106 ? -11.391 -4.246 9.75 1 95.81 106 LEU A C 1
ATOM 850 O O . LEU A 1 106 ? -11.008 -3.271 10.406 1 95.81 106 LEU A O 1
ATOM 854 N N . ILE A 1 107 ? -10.578 -5.133 9.344 1 95.94 107 ILE A N 1
ATOM 855 C CA . ILE A 1 107 ? -9.148 -5.062 9.602 1 95.94 107 ILE A CA 1
ATOM 856 C C . ILE A 1 107 ? -8.57 -3.807 8.953 1 95.94 107 ILE A C 1
ATOM 858 O O . ILE A 1 107 ? -7.875 -3.025 9.609 1 95.94 107 ILE A O 1
ATOM 862 N N . ILE A 1 108 ? -8.883 -3.635 7.645 1 94.62 108 ILE A N 1
ATOM 863 C CA . ILE A 1 108 ? -8.359 -2.479 6.926 1 94.62 108 ILE A CA 1
ATOM 864 C C . ILE A 1 108 ? -8.93 -1.195 7.527 1 94.62 108 ILE A C 1
ATOM 866 O O . ILE A 1 108 ? -8.211 -0.205 7.684 1 94.62 108 ILE A O 1
ATOM 870 N N . PHE A 1 109 ? -10.203 -1.245 7.93 1 93.62 109 PHE A N 1
ATOM 871 C CA . PHE A 1 109 ? -10.844 -0.105 8.578 1 93.62 109 PHE A CA 1
ATOM 872 C C . PHE A 1 109 ? -10.094 0.29 9.844 1 93.62 109 PHE A C 1
ATOM 874 O O . PHE A 1 109 ? -9.836 1.473 10.078 1 93.62 109 PHE A O 1
ATOM 881 N N . PHE A 1 110 ? -9.688 -0.658 10.57 1 92.19 110 PHE A N 1
ATOM 882 C CA . PHE A 1 110 ? -8.977 -0.401 11.82 1 92.19 110 PHE A CA 1
ATOM 883 C C . PHE A 1 110 ? -7.578 0.138 11.547 1 92.19 110 PHE A C 1
ATOM 885 O O . PHE A 1 110 ? -7.129 1.078 12.211 1 92.19 110 PHE A O 1
ATOM 892 N N . ILE A 1 111 ? -6.93 -0.397 10.648 1 91.31 111 ILE A N 1
ATOM 893 C CA . ILE A 1 111 ? -5.586 0.048 10.297 1 91.31 111 ILE A CA 1
ATOM 894 C C . ILE A 1 111 ? -5.629 1.498 9.82 1 91.31 111 ILE A C 1
ATOM 896 O O . ILE A 1 111 ? -4.824 2.326 10.25 1 91.31 111 ILE A O 1
ATOM 900 N N . VAL A 1 112 ? -6.602 1.799 8.953 1 90.25 112 VAL A N 1
ATOM 901 C CA . VAL A 1 112 ? -6.723 3.146 8.406 1 90.25 112 VAL A CA 1
ATOM 902 C C . VAL A 1 112 ? -7.082 4.125 9.523 1 90.25 112 VAL A C 1
ATOM 904 O O . VAL A 1 112 ? -6.539 5.234 9.578 1 90.25 112 VAL A O 1
ATOM 907 N N . LYS A 1 113 ? -8 3.684 10.414 1 87.81 113 LYS A N 1
ATOM 908 C CA . LYS A 1 113 ? -8.367 4.535 11.539 1 87.81 113 LYS A CA 1
ATOM 909 C C . LYS A 1 113 ? -7.152 4.844 12.414 1 87.81 113 LYS A C 1
ATOM 911 O O . LYS A 1 113 ? -6.992 5.973 12.883 1 87.81 113 LYS A O 1
ATOM 916 N N . MET A 1 114 ? -6.348 3.889 12.609 1 86.94 114 MET A N 1
ATOM 917 C CA . MET A 1 114 ? -5.137 4.074 13.406 1 86.94 114 MET A CA 1
ATOM 918 C C . MET A 1 114 ? -4.168 5.02 12.703 1 86.94 114 MET A C 1
ATOM 920 O O . MET A 1 114 ? -3.543 5.863 13.344 1 86.94 114 MET A O 1
ATOM 924 N N . LYS A 1 115 ? -4.027 4.863 11.43 1 86.19 115 LYS A N 1
ATOM 925 C CA . LYS A 1 115 ? -3.143 5.727 10.648 1 86.19 115 LYS A CA 1
ATOM 926 C C . LYS A 1 115 ? -3.609 7.176 10.703 1 86.19 115 LYS A C 1
ATOM 928 O O . LYS A 1 115 ? -2.799 8.086 10.875 1 86.19 115 LYS A O 1
ATOM 933 N N . ILE A 1 116 ? -4.898 7.375 10.555 1 82.31 116 ILE A N 1
ATOM 934 C CA . ILE A 1 116 ? -5.469 8.719 10.594 1 82.31 116 ILE A CA 1
ATOM 935 C C . ILE A 1 116 ? -5.219 9.344 11.969 1 82.31 116 ILE A C 1
ATOM 937 O O . ILE A 1 116 ? -4.82 10.508 12.062 1 82.31 116 ILE A O 1
ATOM 941 N N . ALA A 1 117 ? -5.449 8.562 12.992 1 82.81 117 ALA A N 1
ATOM 942 C CA . ALA A 1 117 ? -5.223 9.039 14.352 1 82.81 117 ALA A CA 1
ATOM 943 C C . ALA A 1 117 ? -3.764 9.438 14.555 1 82.81 117 ALA A C 1
ATOM 945 O O . ALA A 1 117 ? -3.475 10.469 15.172 1 82.81 117 ALA A O 1
ATOM 946 N N . SER A 1 118 ? -2.928 8.641 14.016 1 81.25 118 SER A N 1
ATOM 947 C CA . SER A 1 118 ? -1.497 8.914 14.117 1 81.25 118 SER A CA 1
ATOM 948 C C . SER A 1 118 ? -1.12 10.188 13.375 1 81.25 118 SER A C 1
ATOM 950 O O . SER A 1 118 ? -0.314 10.984 13.867 1 81.25 118 SER A O 1
ATOM 952 N N . ASP A 1 119 ? -1.673 10.367 12.18 1 77.94 119 ASP A N 1
ATOM 953 C CA . ASP A 1 119 ? -1.4 11.555 11.383 1 77.94 119 ASP A CA 1
ATOM 954 C C . ASP A 1 119 ? -1.861 12.82 12.102 1 77.94 119 ASP A C 1
ATOM 956 O O . ASP A 1 119 ? -1.157 13.836 12.102 1 77.94 119 ASP A O 1
ATOM 960 N N . VAL A 1 120 ? -2.98 12.789 12.703 1 75.5 120 VAL A N 1
ATOM 961 C CA . VAL A 1 120 ? -3.535 13.93 13.43 1 75.5 120 VAL A CA 1
ATOM 962 C C . VAL A 1 120 ? -2.631 14.289 14.602 1 75.5 120 VAL A C 1
ATOM 964 O O . VAL A 1 120 ? -2.344 15.461 14.844 1 75.5 120 VAL A O 1
ATOM 967 N N . LYS A 1 121 ? -2.197 13.281 15.289 1 80.88 121 LYS A N 1
ATOM 968 C CA . LYS A 1 121 ? -1.314 13.508 16.438 1 80.88 121 LYS A CA 1
ATOM 969 C C . LYS A 1 121 ? 0.012 14.125 15.992 1 80.88 121 LYS A C 1
ATOM 971 O O . LYS A 1 121 ? 0.519 15.047 16.625 1 80.88 121 LYS A O 1
ATOM 976 N N . ARG A 1 122 ? 0.51 13.633 14.922 1 76.25 122 ARG A N 1
ATOM 977 C CA . ARG A 1 122 ? 1.772 14.133 14.383 1 76.25 122 ARG A CA 1
ATOM 978 C C . ARG A 1 122 ? 1.651 15.594 13.961 1 76.25 122 ARG A C 1
ATOM 980 O O . ARG A 1 122 ? 2.521 16.406 14.273 1 76.25 122 ARG A O 1
ATOM 987 N N . VAL A 1 123 ? 0.599 15.914 13.289 1 73.44 123 VAL A N 1
ATOM 988 C CA . VAL A 1 123 ? 0.36 17.281 12.836 1 73.44 123 VAL A CA 1
ATOM 989 C C . VAL A 1 123 ? 0.197 18.203 14.039 1 73.44 123 VAL A C 1
ATOM 991 O O . VAL A 1 123 ? 0.756 19.297 14.07 1 73.44 123 VAL A O 1
ATOM 994 N N . ASN A 1 124 ? -0.526 17.734 15.07 1 74.75 124 ASN A N 1
ATOM 995 C CA . ASN A 1 124 ? -0.714 18.516 16.281 1 74.75 124 ASN A CA 1
ATOM 996 C C . ASN A 1 124 ? 0.609 18.766 17 1 74.75 124 ASN A C 1
ATOM 998 O O . ASN A 1 124 ? 0.84 19.859 17.516 1 74.75 124 ASN A O 1
ATOM 1002 N N . GLN A 1 125 ? 1.361 17.844 17 1 79.12 125 GLN A N 1
ATOM 1003 C CA . GLN A 1 125 ? 2.668 17.969 17.641 1 79.12 125 GLN A CA 1
ATOM 1004 C C . GLN A 1 125 ? 3.549 18.969 16.922 1 79.12 125 GLN A C 1
ATOM 1006 O O . GLN A 1 125 ? 4.195 19.812 17.547 1 79.12 125 GLN A O 1
ATOM 1011 N N . LYS A 1 126 ? 3.592 18.906 15.625 1 74.25 126 LYS A N 1
ATOM 1012 C CA . LYS A 1 126 ? 4.375 19.859 14.836 1 74.25 126 LYS A CA 1
ATOM 1013 C C . LYS A 1 126 ? 3.863 21.281 15.016 1 74.25 126 LYS A C 1
ATOM 1015 O O . LYS A 1 126 ? 4.656 22.219 15.086 1 74.25 126 LYS A O 1
ATOM 1020 N N . LEU A 1 127 ? 2.551 21.422 15.117 1 73.56 127 LEU A N 1
ATOM 1021 C CA . LEU A 1 127 ? 1.947 22.734 15.32 1 73.56 127 LEU A CA 1
ATOM 1022 C C . LEU A 1 127 ? 2.287 23.266 16.703 1 73.56 127 LEU A C 1
ATOM 1024 O O . LEU A 1 127 ? 2.562 24.469 16.859 1 73.56 127 LEU A O 1
ATOM 1028 N N . SER A 1 128 ? 2.297 22.422 17.594 1 81.69 128 SER A N 1
ATOM 1029 C CA . SER A 1 128 ? 2.641 22.828 18.953 1 81.69 128 SER A CA 1
ATOM 1030 C C . SER A 1 128 ? 4.102 23.25 19.047 1 81.69 128 SER A C 1
ATOM 1032 O O . SER A 1 128 ? 4.434 24.219 19.75 1 81.69 128 SER A O 1
ATOM 1034 N N . GLU A 1 129 ? 4.938 22.547 18.406 1 79.12 129 GLU A N 1
ATOM 1035 C CA . GLU A 1 129 ? 6.359 22.875 18.391 1 79.12 129 GLU A CA 1
ATOM 1036 C C . GLU A 1 129 ? 6.613 24.203 17.688 1 79.12 129 GLU A C 1
ATOM 1038 O O . GLU A 1 129 ? 7.512 24.953 18.078 1 79.12 129 GLU A O 1
ATOM 1043 N N . ARG A 1 130 ? 5.902 24.484 16.703 1 73.44 130 ARG A N 1
ATOM 1044 C CA . ARG A 1 130 ? 6.02 25.734 15.977 1 73.44 130 ARG A CA 1
ATOM 1045 C C . ARG A 1 130 ? 5.547 26.906 16.828 1 73.44 130 ARG A C 1
ATOM 1047 O O . ARG A 1 130 ? 6.113 28 16.766 1 73.44 130 ARG A O 1
ATOM 1054 N N . HIS A 1 131 ? 4.57 26.656 17.609 1 74.94 131 HIS A N 1
ATOM 1055 C CA . HIS A 1 131 ? 4.062 27.703 18.5 1 74.94 131 HIS A CA 1
ATOM 1056 C C . HIS A 1 131 ? 5.027 27.969 19.641 1 74.94 131 HIS A C 1
ATOM 1058 O O . HIS A 1 131 ? 5.129 29.109 20.125 1 74.94 131 HIS A O 1
ATOM 1064 N N . GLN A 1 132 ? 5.633 26.969 20 1 72.25 132 GLN A N 1
ATOM 1065 C CA . GLN A 1 132 ? 6.574 27.172 21.094 1 72.25 132 GLN A CA 1
ATOM 1066 C C . GLN A 1 132 ? 7.824 27.906 20.625 1 72.25 132 GLN A C 1
ATOM 1068 O O . GLN A 1 132 ? 8.484 28.594 21.406 1 72.25 132 GLN A O 1
ATOM 1073 N N . LYS A 1 133 ? 8.172 27.734 19.453 1 66.31 133 LYS A N 1
ATOM 1074 C CA . LYS A 1 133 ? 9.352 28.422 18.922 1 66.31 133 LYS A CA 1
ATOM 1075 C C . LYS A 1 133 ? 9.023 29.859 18.562 1 66.31 133 LYS A C 1
ATOM 1077 O O . LYS A 1 133 ? 9.922 30.641 18.25 1 66.31 133 LYS A O 1
ATOM 1082 N N . LYS A 1 134 ? 7.938 30.266 18.672 1 56 134 LYS A N 1
ATOM 1083 C CA . LYS A 1 134 ? 7.594 31.672 18.562 1 56 134 LYS A CA 1
ATOM 1084 C C . LYS A 1 134 ? 7.434 32.312 19.938 1 56 134 LYS A C 1
ATOM 1086 O O . LYS A 1 134 ? 6.898 31.688 20.859 1 56 134 LYS A O 1
ATOM 1091 N N . MET B 1 1 ? 2.393 5.461 24.203 1 38.91 1 MET B N 1
ATOM 1092 C CA . MET B 1 1 ? 2.91 4.84 22.984 1 38.91 1 MET B CA 1
ATOM 1093 C C . MET B 1 1 ? 3.662 5.859 22.141 1 38.91 1 MET B C 1
ATOM 1095 O O . MET B 1 1 ? 3.09 6.867 21.719 1 38.91 1 MET B O 1
ATOM 1099 N N . SER B 1 2 ? 4.891 5.914 22.141 1 45.97 2 SER B N 1
ATOM 1100 C CA . SER B 1 2 ? 5.832 6.984 21.828 1 45.97 2 SER B CA 1
ATOM 1101 C C . SER B 1 2 ? 5.758 7.383 20.359 1 45.97 2 SER B C 1
ATOM 1103 O O . SER B 1 2 ? 5.348 6.586 19.516 1 45.97 2 SER B O 1
ATOM 1105 N N . LYS B 1 3 ? 5.805 8.781 20.062 1 56.53 3 LYS B N 1
ATOM 1106 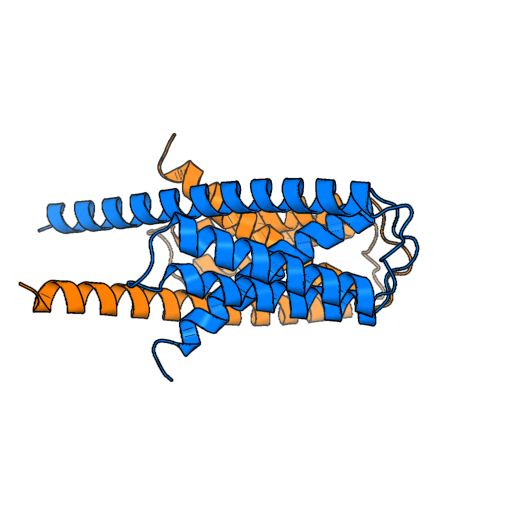C CA . LYS B 1 3 ? 5.879 9.586 18.844 1 56.53 3 LYS B CA 1
ATOM 1107 C C . LYS B 1 3 ? 6.508 8.789 17.703 1 56.53 3 LYS B C 1
ATOM 1109 O O . LYS B 1 3 ? 5.977 8.773 16.578 1 56.53 3 LYS B O 1
ATOM 1114 N N . ASN B 1 4 ? 7.375 7.949 18.141 1 61.75 4 ASN B N 1
ATOM 1115 C CA . ASN B 1 4 ? 8.227 7.238 17.188 1 61.75 4 ASN B CA 1
ATOM 1116 C C . ASN B 1 4 ? 7.562 5.957 16.703 1 61.75 4 ASN B C 1
ATOM 1118 O O . ASN B 1 4 ? 7.777 5.547 15.555 1 61.75 4 ASN B O 1
ATOM 1122 N N . PHE B 1 5 ? 6.566 5.484 17.531 1 64.69 5 PHE B N 1
ATOM 1123 C CA . PHE B 1 5 ? 5.98 4.191 17.188 1 64.69 5 PHE B CA 1
ATOM 1124 C C . PHE B 1 5 ? 4.926 4.352 16.094 1 64.69 5 PHE B C 1
ATOM 1126 O O . PHE B 1 5 ? 4.867 3.549 15.164 1 64.69 5 PHE B O 1
ATOM 1133 N N . ARG B 1 6 ? 4.246 5.371 16.125 1 66.44 6 ARG B N 1
ATOM 1134 C CA . ARG B 1 6 ? 3.152 5.574 15.172 1 66.44 6 ARG B CA 1
ATOM 1135 C C . ARG B 1 6 ? 3.689 5.887 13.781 1 66.44 6 ARG B C 1
ATOM 1137 O O . ARG B 1 6 ? 3.152 5.402 12.781 1 66.44 6 ARG B O 1
ATOM 1144 N N . ASN B 1 7 ? 4.793 6.391 13.719 1 82 7 ASN B N 1
ATOM 1145 C CA . ASN B 1 7 ? 5.453 6.668 12.453 1 82 7 ASN B CA 1
ATOM 1146 C C . ASN B 1 7 ? 5.992 5.395 11.805 1 82 7 ASN B C 1
ATOM 1148 O O . ASN B 1 7 ? 5.922 5.23 10.586 1 82 7 ASN B O 1
ATOM 1152 N N . VAL B 1 8 ? 6.199 4.508 12.812 1 87 8 VAL B N 1
ATOM 1153 C CA . VAL B 1 8 ? 6.762 3.252 12.328 1 87 8 VAL B CA 1
ATOM 1154 C C . VAL B 1 8 ? 5.672 2.42 11.656 1 87 8 VAL B C 1
ATOM 1156 O O . VAL B 1 8 ? 5.895 1.825 10.602 1 87 8 VAL B O 1
ATOM 1159 N N . ILE B 1 9 ? 4.496 2.471 12.211 1 86.62 9 ILE B N 1
ATOM 1160 C CA . ILE B 1 9 ? 3.393 1.685 11.672 1 86.62 9 ILE B CA 1
ATOM 1161 C C . ILE B 1 9 ? 2.984 2.234 10.305 1 86.62 9 ILE B C 1
ATOM 1163 O O . ILE B 1 9 ? 2.793 1.473 9.359 1 86.62 9 ILE B O 1
ATOM 1167 N N . ASN B 1 10 ? 2.943 3.48 10.156 1 88.81 10 ASN B N 1
ATOM 1168 C CA . ASN B 1 10 ? 2.586 4.105 8.891 1 88.81 10 ASN B CA 1
ATOM 1169 C C . ASN B 1 10 ? 3.615 3.807 7.805 1 88.81 10 ASN B C 1
ATOM 1171 O O . ASN B 1 10 ? 3.256 3.432 6.688 1 88.81 10 ASN B O 1
ATOM 1175 N N . CYS B 1 11 ? 4.859 3.924 8.266 1 92.88 11 CYS B N 1
ATOM 1176 C CA . CYS B 1 11 ? 5.941 3.666 7.32 1 92.88 11 CYS B CA 1
ATOM 1177 C C . CYS B 1 11 ? 5.965 2.201 6.902 1 92.88 11 CYS B C 1
ATOM 1179 O O . CYS B 1 11 ? 6.117 1.892 5.719 1 92.88 11 CYS B O 1
ATOM 1181 N N . PHE B 1 12 ? 5.742 1.343 7.883 1 94.88 12 PHE B N 1
ATOM 1182 C CA . PHE B 1 12 ? 5.742 -0.089 7.60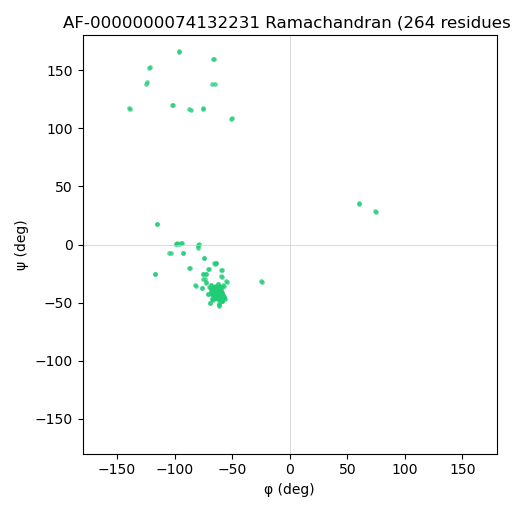9 1 94.88 12 PHE B CA 1
ATOM 1183 C C . PHE B 1 12 ? 4.605 -0.458 6.664 1 94.88 12 PHE B C 1
ATOM 1185 O O . PHE B 1 12 ? 4.82 -1.158 5.672 1 94.88 12 PHE B O 1
ATOM 1192 N N . THR B 1 13 ? 3.416 0.049 6.914 1 93.69 13 THR B N 1
ATOM 1193 C CA . THR B 1 13 ? 2.254 -0.288 6.098 1 93.69 13 THR B CA 1
ATOM 1194 C C . THR B 1 13 ? 2.4 0.272 4.688 1 93.69 13 THR B C 1
ATOM 1196 O O . THR B 1 13 ? 2.029 -0.383 3.713 1 93.69 13 THR B O 1
ATOM 1199 N N . ASN B 1 14 ? 2.889 1.428 4.586 1 93.94 14 ASN B N 1
ATOM 1200 C CA . ASN B 1 14 ? 3.135 1.986 3.262 1 93.94 14 ASN B CA 1
ATOM 1201 C C . ASN B 1 14 ? 4.141 1.148 2.477 1 93.94 14 ASN B C 1
ATOM 1203 O O . ASN B 1 14 ? 3.932 0.869 1.294 1 93.94 14 ASN B O 1
ATOM 1207 N N . GLY B 1 15 ? 5.23 0.746 3.158 1 97.38 15 GLY B N 1
ATOM 1208 C CA . GLY B 1 15 ? 6.207 -0.128 2.529 1 97.38 15 GLY B CA 1
ATOM 1209 C C . GLY B 1 15 ? 5.613 -1.44 2.053 1 97.38 15 GLY B C 1
ATOM 1210 O O . GLY B 1 15 ? 5.883 -1.878 0.932 1 97.38 15 GLY B O 1
ATOM 1211 N N . VAL B 1 16 ? 4.816 -2.014 2.914 1 97.44 16 VAL B N 1
ATOM 1212 C CA . VAL B 1 16 ? 4.133 -3.256 2.566 1 97.44 16 VAL B CA 1
ATOM 1213 C C . VAL B 1 16 ? 3.297 -3.051 1.306 1 97.44 16 VAL B C 1
ATOM 1215 O O . VAL B 1 16 ? 3.316 -3.887 0.399 1 97.44 16 VAL B O 1
ATOM 1218 N N . GLY B 1 17 ? 2.576 -1.951 1.261 1 97.5 17 GLY B N 1
ATOM 1219 C CA . GLY B 1 17 ? 1.755 -1.659 0.097 1 97.5 17 GLY B CA 1
ATOM 1220 C C . GLY B 1 17 ? 2.553 -1.581 -1.191 1 97.5 17 GLY B C 1
ATOM 1221 O O . GLY B 1 17 ? 2.182 -2.193 -2.195 1 97.5 17 GLY B O 1
ATOM 1222 N N . TYR B 1 18 ? 3.605 -0.865 -1.175 1 97.38 18 TYR B N 1
ATOM 1223 C CA . TYR B 1 18 ? 4.449 -0.736 -2.357 1 97.38 18 TYR B CA 1
ATOM 1224 C C . TYR B 1 18 ? 5.078 -2.074 -2.727 1 97.38 18 TYR B C 1
ATOM 1226 O O . TYR B 1 18 ? 5.141 -2.434 -3.904 1 97.38 18 TYR B O 1
ATOM 1234 N N . GLY B 1 19 ? 5.59 -2.795 -1.737 1 97.69 19 GLY B N 1
ATOM 1235 C CA . GLY B 1 19 ? 6.199 -4.094 -1.969 1 97.69 19 GLY B CA 1
ATOM 1236 C C . GLY B 1 19 ? 5.234 -5.113 -2.547 1 97.69 19 GLY B C 1
ATOM 1237 O O . GLY B 1 19 ? 5.57 -5.816 -3.502 1 97.69 19 GLY B O 1
ATOM 1238 N N . ALA B 1 20 ? 4.043 -5.156 -1.959 1 97.5 20 ALA B N 1
ATOM 1239 C CA . ALA B 1 20 ? 3.031 -6.094 -2.438 1 97.5 20 ALA B CA 1
ATOM 1240 C C . ALA B 1 20 ? 2.641 -5.789 -3.881 1 97.5 20 ALA B C 1
ATOM 1242 O O . ALA B 1 20 ? 2.516 -6.699 -4.703 1 97.5 20 ALA B O 1
ATOM 1243 N N . THR B 1 21 ? 2.473 -4.562 -4.164 1 96.94 21 THR B N 1
ATOM 1244 C CA . THR B 1 21 ? 2.096 -4.148 -5.508 1 96.94 21 THR B CA 1
ATOM 1245 C C . THR B 1 21 ? 3.18 -4.52 -6.516 1 96.94 21 THR B C 1
ATOM 1247 O O . THR B 1 21 ? 2.891 -5.113 -7.555 1 96.94 21 THR B O 1
ATOM 1250 N N . THR B 1 22 ? 4.395 -4.234 -6.172 1 95.69 22 THR B N 1
ATOM 1251 C CA . THR B 1 22 ? 5.516 -4.531 -7.059 1 95.69 22 THR B CA 1
ATOM 1252 C C . THR B 1 22 ? 5.645 -6.035 -7.281 1 95.69 22 THR B C 1
ATOM 1254 O O . THR B 1 22 ? 5.816 -6.488 -8.414 1 95.69 22 THR B O 1
ATOM 1257 N N . PHE B 1 23 ? 5.512 -6.785 -6.246 1 95.5 23 PHE B N 1
ATOM 1258 C CA . PHE B 1 23 ? 5.645 -8.234 -6.348 1 95.5 23 PHE B CA 1
ATOM 1259 C C . PHE B 1 23 ? 4.539 -8.82 -7.219 1 95.5 23 PHE B C 1
ATOM 1261 O O . PHE B 1 23 ? 4.797 -9.68 -8.062 1 95.5 23 PHE B O 1
ATOM 1268 N N . LEU B 1 24 ? 3.383 -8.32 -7.031 1 94.19 24 LEU B N 1
ATOM 1269 C CA . LEU B 1 24 ? 2.268 -8.797 -7.844 1 94.19 24 LEU B CA 1
ATOM 1270 C C . LEU B 1 24 ? 2.502 -8.484 -9.32 1 94.19 24 LEU B C 1
ATOM 1272 O O . LEU B 1 24 ? 2.158 -9.289 -10.188 1 94.19 24 LEU B O 1
ATOM 1276 N N . LEU B 1 25 ? 3.037 -7.352 -9.586 1 92.81 25 LEU B N 1
ATOM 1277 C CA . LEU B 1 25 ? 3.334 -6.992 -10.969 1 92.81 25 LEU B CA 1
ATOM 1278 C C . LEU B 1 25 ? 4.387 -7.926 -11.555 1 92.81 25 LEU B C 1
ATOM 1280 O O . LEU B 1 25 ? 4.312 -8.289 -12.734 1 92.81 25 LEU B O 1
ATOM 1284 N N . PHE B 1 26 ? 5.32 -8.312 -10.719 1 91 26 PHE B N 1
ATOM 1285 C CA . PHE B 1 26 ? 6.309 -9.281 -11.172 1 91 26 PHE B CA 1
ATOM 1286 C C . PHE B 1 26 ? 5.66 -10.633 -11.438 1 91 26 PHE B C 1
ATOM 1288 O O . PHE B 1 26 ? 5.992 -11.312 -12.406 1 91 26 PHE B O 1
ATOM 1295 N N . VAL B 1 27 ? 4.801 -11 -10.531 1 88.62 27 VAL B N 1
ATOM 1296 C CA . VAL B 1 27 ? 4.098 -12.266 -10.703 1 88.62 27 VAL B CA 1
ATOM 1297 C C . VAL B 1 27 ? 3.295 -12.242 -12.008 1 88.62 27 VAL B C 1
ATOM 1299 O O . VAL B 1 27 ? 3.271 -13.227 -12.75 1 88.62 27 VAL B O 1
ATOM 1302 N N . ALA B 1 28 ? 2.705 -11.18 -12.305 1 88.38 28 ALA B N 1
ATOM 1303 C CA . ALA B 1 28 ? 1.851 -11.039 -13.484 1 88.38 28 ALA B CA 1
ATOM 1304 C C . ALA B 1 28 ? 2.674 -11.062 -14.766 1 88.38 28 ALA B C 1
ATOM 1306 O O . ALA B 1 28 ? 2.252 -11.648 -15.773 1 88.38 28 ALA B O 1
ATOM 1307 N N . PHE B 1 29 ? 3.848 -10.5 -14.766 1 86.75 29 PHE B N 1
ATOM 1308 C CA . PHE B 1 29 ? 4.484 -10.242 -16.047 1 86.75 29 PHE B CA 1
ATOM 1309 C C . PHE B 1 29 ? 5.781 -11.031 -16.188 1 86.75 29 PHE B C 1
ATOM 1311 O O . PHE B 1 29 ? 6.305 -11.203 -17.281 1 86.75 29 PHE B O 1
ATOM 1318 N N . ASP B 1 30 ? 6.422 -11.398 -15.203 1 74.75 30 ASP B N 1
ATOM 1319 C CA . ASP B 1 30 ? 7.684 -12.125 -15.328 1 74.75 30 ASP B CA 1
ATOM 1320 C C . ASP B 1 30 ? 7.473 -13.625 -15.18 1 74.75 30 ASP B C 1
ATOM 1322 O O . ASP B 1 30 ? 8.414 -14.406 -15.305 1 74.75 30 ASP B O 1
ATOM 1326 N N . GLY B 1 31 ? 6.242 -13.938 -15.008 1 64.38 31 GLY B N 1
ATOM 1327 C CA . GLY B 1 31 ? 5.93 -15.352 -15.078 1 64.38 31 GLY B CA 1
ATOM 1328 C C . GLY B 1 31 ? 6.375 -16.125 -13.844 1 64.38 31 GLY B C 1
ATOM 1329 O O . GLY B 1 31 ? 6.816 -17.266 -13.945 1 64.38 31 GLY B O 1
ATOM 1330 N N . PHE B 1 32 ? 6.441 -15.484 -12.742 1 60.44 32 PHE B N 1
ATOM 1331 C CA . PHE B 1 32 ? 6.75 -16.312 -11.586 1 60.44 32 PHE B CA 1
ATOM 1332 C C . PHE B 1 32 ? 5.828 -17.531 -11.531 1 60.44 32 PHE B C 1
ATOM 1334 O O . PHE B 1 32 ? 4.609 -17.391 -11.672 1 60.44 32 PHE B O 1
ATOM 1341 N N . GLN B 1 33 ? 6.371 -18.625 -11.797 1 60.38 33 GLN B N 1
ATOM 1342 C CA . GLN B 1 33 ? 5.609 -19.859 -11.961 1 60.38 33 GLN B CA 1
ATOM 1343 C C . GLN B 1 33 ? 4.973 -20.297 -10.648 1 60.38 33 GLN B C 1
ATOM 1345 O O . GLN B 1 33 ? 3.861 -20.828 -10.633 1 60.38 33 GLN B O 1
ATOM 1350 N N . SER B 1 34 ? 5.691 -20.141 -9.648 1 76.5 34 SER B N 1
ATOM 1351 C CA . SER B 1 34 ? 5.133 -20.656 -8.398 1 76.5 34 SER B CA 1
ATOM 1352 C C . SER B 1 34 ? 5.418 -19.703 -7.238 1 76.5 34 SER B C 1
ATOM 1354 O O . SER B 1 34 ? 6.566 -19.297 -7.027 1 76.5 34 SER B O 1
ATOM 1356 N N . VAL B 1 35 ? 4.371 -19.188 -6.66 1 86.19 35 VAL B N 1
ATOM 1357 C CA . VAL B 1 35 ? 4.488 -18.312 -5.488 1 86.19 35 VAL B CA 1
ATOM 1358 C C . VAL B 1 35 ? 4.137 -19.109 -4.23 1 86.19 35 VAL B C 1
ATOM 1360 O O . VAL B 1 35 ? 3.062 -19.703 -4.145 1 86.19 35 VAL B O 1
ATOM 1363 N N . THR B 1 36 ? 5.109 -19.188 -3.328 1 88.69 36 THR B N 1
ATOM 1364 C CA . THR B 1 36 ? 4.883 -19.875 -2.066 1 88.69 36 THR B CA 1
ATOM 1365 C C . THR B 1 36 ? 4.496 -18.891 -0.969 1 88.69 36 THR B C 1
ATOM 1367 O O . THR B 1 36 ? 4.652 -17.672 -1.132 1 88.69 36 THR B O 1
ATOM 1370 N N . SER B 1 37 ? 3.996 -19.484 0.116 1 91.94 37 SER B N 1
ATOM 1371 C CA . SER B 1 37 ? 3.684 -18.656 1.273 1 91.94 37 SER B CA 1
ATOM 1372 C C . SER B 1 37 ? 4.934 -17.969 1.82 1 91.94 37 SER B C 1
ATOM 1374 O O . SER B 1 37 ? 4.879 -16.828 2.271 1 91.94 37 SER B O 1
ATOM 1376 N N . PHE B 1 38 ? 6.043 -18.641 1.761 1 94.19 38 PHE B N 1
ATOM 1377 C CA . PHE B 1 38 ? 7.301 -18.062 2.23 1 94.19 38 PHE B CA 1
ATOM 1378 C C . PHE B 1 38 ? 7.695 -16.859 1.393 1 94.19 38 PHE B C 1
ATOM 1380 O O . PHE B 1 38 ? 8.141 -15.844 1.932 1 94.19 38 PHE B O 1
ATOM 1387 N N . ASN B 1 39 ? 7.504 -16.906 0.074 1 93.81 39 ASN B N 1
ATOM 1388 C CA . ASN B 1 39 ? 7.785 -15.781 -0.812 1 93.81 39 ASN B CA 1
ATOM 1389 C C . ASN B 1 39 ? 6.973 -14.547 -0.427 1 93.81 39 ASN B C 1
ATOM 1391 O O . ASN B 1 39 ? 7.523 -13.453 -0.3 1 93.81 39 ASN B O 1
ATOM 1395 N N . VAL B 1 40 ? 5.738 -14.844 -0.208 1 94.25 40 VAL B N 1
ATOM 1396 C CA . VAL B 1 40 ? 4.812 -13.75 0.066 1 94.25 40 VAL B CA 1
ATOM 1397 C C . VAL B 1 40 ? 5.164 -13.102 1.402 1 94.25 40 VAL B C 1
ATOM 1399 O O . VAL B 1 40 ? 5.285 -11.875 1.492 1 94.25 40 VAL B O 1
ATOM 1402 N N . LEU B 1 41 ? 5.379 -13.844 2.41 1 96.06 41 LEU B N 1
ATOM 1403 C CA . LEU B 1 41 ? 5.668 -13.312 3.738 1 96.06 41 LEU B CA 1
ATOM 1404 C C . LEU B 1 41 ? 7 -12.57 3.752 1 96.06 41 LEU B C 1
ATOM 1406 O O . LEU B 1 41 ? 7.125 -11.523 4.383 1 96.06 41 LEU B O 1
ATOM 1410 N N . SER B 1 42 ? 7.988 -13.102 3.084 1 97.31 42 SER B N 1
ATOM 1411 C CA . SER B 1 42 ? 9.281 -12.43 3.012 1 97.31 42 SER B CA 1
ATOM 1412 C C . SER B 1 42 ? 9.164 -11.078 2.314 1 97.31 42 SER B C 1
ATOM 1414 O O . SER B 1 42 ? 9.766 -10.094 2.75 1 97.31 42 SER B O 1
ATOM 1416 N N . VAL B 1 43 ? 8.375 -11.031 1.244 1 97.06 43 VAL B N 1
ATOM 1417 C CA . VAL B 1 43 ? 8.172 -9.789 0.503 1 97.06 43 VAL B CA 1
ATOM 1418 C C . VAL B 1 43 ? 7.469 -8.766 1.392 1 97.06 43 VAL B C 1
ATOM 1420 O O . VAL B 1 43 ? 7.871 -7.602 1.445 1 97.06 43 VAL B O 1
ATOM 1423 N N . LEU B 1 44 ? 6.453 -9.219 2.119 1 97.88 44 LEU B N 1
ATOM 1424 C CA . LEU B 1 44 ? 5.688 -8.305 2.957 1 97.88 44 LEU B CA 1
ATOM 1425 C C . LEU B 1 44 ? 6.535 -7.781 4.109 1 97.88 44 LEU B C 1
ATOM 1427 O O . LEU B 1 44 ? 6.527 -6.582 4.398 1 97.88 44 LEU B O 1
ATOM 1431 N N . ILE B 1 45 ? 7.289 -8.602 4.715 1 98.06 45 ILE B N 1
ATOM 1432 C CA . ILE B 1 45 ? 8.109 -8.219 5.859 1 98.06 45 ILE B CA 1
ATOM 1433 C C . ILE B 1 45 ? 9.234 -7.297 5.398 1 98.06 45 ILE B C 1
ATOM 1435 O O . ILE B 1 45 ? 9.422 -6.211 5.957 1 98.06 45 ILE B O 1
ATOM 1439 N N . ILE B 1 46 ? 9.969 -7.676 4.375 1 98.44 46 ILE B N 1
ATOM 1440 C CA . ILE B 1 46 ? 11.117 -6.906 3.914 1 98.44 46 ILE B CA 1
ATOM 1441 C C . ILE B 1 46 ? 10.648 -5.559 3.365 1 98.44 46 ILE B C 1
ATOM 1443 O O . ILE B 1 46 ? 11.258 -4.523 3.643 1 98.44 46 ILE B O 1
ATOM 1447 N N . SER B 1 47 ? 9.602 -5.578 2.551 1 98.5 47 SER B N 1
ATOM 1448 C CA . SER B 1 47 ? 9.102 -4.309 2.041 1 98.5 47 SER B CA 1
ATOM 1449 C C . SER B 1 47 ? 8.602 -3.416 3.172 1 98.5 47 SER B C 1
ATOM 1451 O O . SER B 1 47 ? 8.719 -2.191 3.105 1 98.5 47 SER B O 1
ATOM 1453 N N . GLY B 1 48 ? 7.973 -4.004 4.184 1 97.94 48 GLY B N 1
ATOM 1454 C CA . GLY B 1 48 ? 7.633 -3.238 5.371 1 97.94 48 GLY B CA 1
ATOM 1455 C C . GLY B 1 48 ? 8.844 -2.609 6.039 1 97.94 48 GLY B C 1
ATOM 1456 O O . GLY B 1 48 ? 8.797 -1.442 6.438 1 97.94 48 GLY B O 1
ATOM 1457 N N . LEU B 1 49 ? 9.891 -3.354 6.148 1 98.06 49 LEU B N 1
ATOM 1458 C CA . LEU B 1 49 ? 11.125 -2.85 6.738 1 98.06 49 LEU B CA 1
ATOM 1459 C C . LEU B 1 49 ? 11.711 -1.723 5.895 1 98.06 49 LEU B C 1
ATOM 1461 O O . LEU B 1 49 ? 12.266 -0.761 6.43 1 98.06 49 LEU B O 1
ATOM 1465 N N . ILE B 1 50 ? 11.625 -1.854 4.574 1 98 50 ILE B N 1
ATOM 1466 C CA . ILE B 1 50 ? 12.07 -0.777 3.695 1 98 50 ILE B CA 1
ATOM 1467 C C . ILE B 1 50 ? 11.242 0.479 3.963 1 98 50 ILE B C 1
ATOM 1469 O O . ILE B 1 50 ? 11.766 1.593 3.949 1 98 50 ILE B O 1
ATOM 1473 N N . GLY B 1 51 ? 9.969 0.279 4.184 1 96.94 51 GLY B N 1
ATOM 1474 C CA . GLY B 1 51 ? 9.133 1.394 4.602 1 96.94 51 GLY B CA 1
ATOM 1475 C C . GLY B 1 51 ? 9.625 2.068 5.867 1 96.94 51 GLY B C 1
ATOM 1476 O O . GLY B 1 51 ? 9.695 3.297 5.938 1 96.94 51 GLY B O 1
ATOM 1477 N N . VAL B 1 52 ? 9.953 1.293 6.836 1 95.88 52 VAL B N 1
ATOM 1478 C CA . VAL B 1 52 ? 10.453 1.828 8.102 1 95.88 52 VAL B CA 1
ATOM 1479 C C . VAL B 1 52 ? 11.75 2.586 7.859 1 95.88 52 VAL B C 1
ATOM 1481 O O . VAL B 1 52 ? 12.016 3.602 8.508 1 95.88 52 VAL B O 1
ATOM 1484 N N . LEU B 1 53 ? 12.57 2.145 6.902 1 96.06 53 LEU B N 1
ATOM 1485 C CA . LEU B 1 53 ? 13.82 2.789 6.535 1 96.06 53 LEU B CA 1
ATOM 1486 C C . LEU B 1 53 ? 13.586 4.227 6.082 1 96.06 53 LEU B C 1
ATOM 1488 O O . LEU B 1 53 ? 14.508 5.047 6.094 1 96.06 53 LEU B O 1
ATOM 1492 N N . THR B 1 54 ? 12.367 4.562 5.656 1 94 54 THR B N 1
ATOM 1493 C CA . THR B 1 54 ? 12.07 5.91 5.184 1 94 54 THR B CA 1
ATOM 1494 C C . THR B 1 54 ? 12.195 6.922 6.324 1 94 54 THR B C 1
ATOM 1496 O O . THR B 1 54 ? 12.266 8.125 6.082 1 94 54 THR B O 1
ATOM 1499 N N . LEU B 1 55 ? 12.211 6.461 7.539 1 92 55 LEU B N 1
ATOM 1500 C CA . LEU B 1 55 ? 12.352 7.34 8.695 1 92 55 LEU B CA 1
ATOM 1501 C C . LEU B 1 55 ? 13.711 8.031 8.688 1 92 55 LEU B C 1
ATOM 1503 O O . LEU B 1 55 ? 13.922 9.016 9.391 1 92 55 LEU B O 1
ATOM 1507 N N . VAL B 1 56 ? 14.633 7.531 7.891 1 92.44 56 VAL B N 1
ATOM 1508 C CA . VAL B 1 56 ? 15.938 8.172 7.742 1 92.44 56 VAL B CA 1
ATOM 1509 C C . VAL B 1 56 ? 15.758 9.594 7.223 1 92.44 56 VAL B C 1
ATOM 1511 O O . VAL B 1 56 ? 16.562 10.477 7.527 1 92.44 56 VAL B O 1
ATOM 1514 N N . PHE B 1 57 ? 14.711 9.867 6.504 1 90.06 57 PHE B N 1
ATOM 1515 C CA . PHE B 1 57 ? 14.461 11.18 5.906 1 90.06 57 PHE B CA 1
ATOM 1516 C C . PHE B 1 57 ? 14.008 12.18 6.965 1 90.06 57 PHE B C 1
ATOM 1518 O O . PHE B 1 57 ? 13.945 13.383 6.703 1 90.06 57 PHE B O 1
ATOM 1525 N N . ASP B 1 58 ? 13.688 11.711 8.133 1 83.81 58 ASP B N 1
ATOM 1526 C CA . ASP B 1 58 ? 13.273 12.586 9.227 1 83.81 58 ASP B CA 1
ATOM 1527 C C . ASP B 1 58 ? 14.453 12.953 10.117 1 83.81 58 ASP B C 1
ATOM 1529 O O . ASP B 1 58 ? 14.297 13.672 11.109 1 83.81 58 ASP B O 1
ATOM 1533 N N . LEU B 1 59 ? 15.586 12.453 9.734 1 82.19 59 LEU B N 1
ATOM 1534 C CA . LEU B 1 59 ? 16.781 12.789 10.508 1 82.19 59 LEU B CA 1
ATOM 1535 C C . LEU B 1 59 ? 17.234 14.211 10.211 1 82.19 59 LEU B C 1
ATOM 1537 O O . LEU B 1 59 ? 17.406 14.578 9.039 1 82.19 59 LEU B O 1
ATOM 1541 N N . ASP B 1 60 ? 17.266 15.125 11.133 1 79.94 60 ASP B N 1
ATOM 1542 C CA . ASP B 1 60 ? 17.516 16.562 10.961 1 79.94 60 ASP B CA 1
ATOM 1543 C C . ASP B 1 60 ? 19.016 16.828 10.82 1 79.94 60 ASP B C 1
ATOM 1545 O O . ASP B 1 60 ? 19.422 17.906 10.383 1 79.94 60 ASP B O 1
ATOM 1549 N N . ASN B 1 61 ? 19.875 15.883 10.867 1 88.12 61 ASN B N 1
ATOM 1550 C CA . ASN B 1 61 ? 21.297 16.141 10.945 1 88.12 61 ASN B CA 1
ATOM 1551 C C . ASN B 1 61 ? 21.984 15.914 9.602 1 88.12 61 ASN B C 1
ATOM 1553 O O . ASN B 1 61 ? 23.188 16.188 9.461 1 88.12 61 ASN B O 1
ATOM 1557 N N . TRP B 1 62 ? 21.359 15.414 8.617 1 89.56 62 TRP B N 1
ATOM 1558 C CA . TRP B 1 62 ? 22 15.07 7.352 1 89.56 62 TRP B CA 1
ATOM 1559 C C . TRP B 1 62 ? 21.344 15.82 6.195 1 89.56 62 TRP B C 1
ATOM 1561 O O . TRP B 1 62 ? 20.203 16.281 6.312 1 89.56 62 TRP B O 1
ATOM 1571 N N . SER B 1 63 ? 22.172 16.047 5.145 1 93.38 63 SER B N 1
ATOM 1572 C CA . SER B 1 63 ? 21.594 16.594 3.92 1 93.38 63 SER B CA 1
ATOM 1573 C C . SER B 1 63 ? 20.641 15.602 3.268 1 93.38 63 SER B C 1
ATOM 1575 O O . SER B 1 63 ? 20.719 14.398 3.523 1 93.38 63 SER B O 1
ATOM 1577 N N . TYR B 1 64 ? 19.734 15.992 2.41 1 91.69 64 TYR B N 1
ATOM 1578 C CA . TYR B 1 64 ? 18.766 15.156 1.729 1 91.69 64 TYR B CA 1
ATOM 1579 C C . TYR B 1 64 ? 19.453 14.094 0.876 1 91.69 64 TYR B C 1
ATOM 1581 O O . TYR B 1 64 ? 19 12.945 0.823 1 91.69 64 TYR B O 1
ATOM 1589 N N . LEU B 1 65 ? 20.562 14.562 0.206 1 93.38 65 LEU B N 1
ATOM 1590 C CA . LEU B 1 65 ? 21.297 13.633 -0.656 1 93.38 65 LEU B CA 1
ATOM 1591 C C . LEU B 1 65 ? 21.875 12.484 0.154 1 93.38 65 LEU B C 1
ATOM 1593 O O . LEU B 1 65 ? 21.844 11.328 -0.289 1 93.38 65 LEU B O 1
ATOM 1597 N N . VAL B 1 66 ? 22.375 12.766 1.331 1 95.25 66 VAL B N 1
ATOM 1598 C CA . VAL B 1 66 ? 22.938 11.734 2.201 1 95.25 66 VAL B CA 1
ATOM 1599 C C . VAL B 1 66 ? 21.812 10.805 2.674 1 95.25 66 VAL B C 1
ATOM 1601 O O . VAL B 1 66 ? 21.984 9.586 2.691 1 95.25 66 VAL B O 1
ATOM 1604 N N . GLU B 1 67 ? 20.688 11.352 3.01 1 95.5 67 GLU B N 1
ATOM 1605 C CA . GLU B 1 67 ? 19.547 10.562 3.43 1 95.5 67 GLU B CA 1
ATOM 1606 C C . GLU B 1 67 ? 19.062 9.641 2.314 1 95.5 67 GLU B C 1
ATOM 1608 O O . GLU B 1 67 ? 18.75 8.477 2.561 1 95.5 67 GLU B O 1
ATOM 1613 N N . LEU B 1 68 ? 19.062 10.18 1.114 1 94.69 68 LEU B N 1
ATOM 1614 C CA . LEU B 1 68 ? 18.656 9.406 -0.054 1 94.69 68 LEU B CA 1
ATOM 1615 C C . LEU B 1 68 ? 19.625 8.25 -0.296 1 94.69 68 LEU B C 1
ATOM 1617 O O . LEU B 1 68 ? 19.188 7.133 -0.586 1 94.69 68 LEU B O 1
ATOM 1621 N N . LEU B 1 69 ? 20.891 8.523 -0.174 1 95.62 69 LEU B N 1
ATOM 1622 C CA . LEU B 1 69 ? 21.891 7.484 -0.376 1 95.62 69 LEU B CA 1
ATOM 1623 C C . LEU B 1 69 ? 21.766 6.398 0.689 1 95.62 69 LEU B C 1
ATOM 1625 O O . LEU B 1 69 ? 21.891 5.211 0.386 1 95.62 69 LEU B O 1
ATOM 1629 N N . LEU B 1 70 ? 21.531 6.844 1.887 1 96.12 70 LEU B N 1
ATOM 1630 C CA . LEU B 1 70 ? 21.359 5.891 2.977 1 96.12 70 LEU B CA 1
ATOM 1631 C C . LEU B 1 70 ? 20.125 5.02 2.75 1 96.12 70 LEU B C 1
ATOM 1633 O O . LEU B 1 70 ? 20.188 3.805 2.943 1 96.12 70 LEU B O 1
ATOM 1637 N N . HIS B 1 71 ? 19.062 5.691 2.387 1 96.94 71 HIS B N 1
ATOM 1638 C CA . HIS B 1 71 ? 17.844 4.934 2.113 1 96.94 71 HIS B CA 1
ATOM 1639 C C . HIS B 1 71 ? 18.047 3.982 0.938 1 96.94 71 HIS B C 1
ATOM 1641 O O . HIS B 1 71 ? 17.609 2.83 0.989 1 96.94 71 HIS B O 1
ATOM 1647 N N . PHE B 1 72 ? 18.672 4.43 -0.13 1 97.69 72 PHE B N 1
ATOM 1648 C CA . PHE B 1 72 ? 18.922 3.635 -1.327 1 97.69 72 PHE B CA 1
ATOM 1649 C C . PHE B 1 72 ? 19.766 2.402 -0.995 1 97.69 72 PHE B C 1
ATOM 1651 O O . PHE B 1 72 ? 19.406 1.285 -1.372 1 97.69 72 PHE B O 1
ATOM 1658 N N . LEU B 1 73 ? 20.828 2.611 -0.265 1 97.88 73 LEU B N 1
ATOM 1659 C CA . LEU B 1 73 ? 21.719 1.514 0.097 1 97.88 73 LEU B CA 1
ATOM 1660 C C . LEU B 1 73 ? 21.031 0.549 1.056 1 97.88 73 LEU B C 1
ATOM 1662 O O . LEU B 1 73 ? 21.188 -0.668 0.942 1 97.88 73 LEU B O 1
ATOM 1666 N N . GLY B 1 74 ? 20.328 1.122 2.023 1 98.19 74 GLY B N 1
ATOM 1667 C CA . GLY B 1 74 ? 19.562 0.28 2.928 1 98.19 74 GLY B CA 1
ATOM 1668 C C . GLY B 1 74 ? 18.516 -0.56 2.223 1 98.19 74 GLY B C 1
ATOM 1669 O O . GLY B 1 74 ? 18.391 -1.76 2.477 1 98.19 74 GLY B O 1
ATOM 1670 N N . ALA B 1 75 ? 17.766 0.075 1.307 1 98.25 75 ALA B N 1
ATOM 1671 C CA . ALA B 1 75 ? 16.734 -0.636 0.544 1 98.25 75 ALA B CA 1
ATOM 1672 C C . ALA B 1 75 ? 17.359 -1.721 -0.33 1 98.25 75 ALA B C 1
ATOM 1674 O O . ALA B 1 75 ? 16.844 -2.836 -0.413 1 98.25 75 ALA B O 1
ATOM 1675 N N . PHE B 1 76 ? 18.484 -1.399 -0.973 1 98 76 PHE B N 1
ATOM 1676 C CA . PHE B 1 76 ? 19.203 -2.35 -1.814 1 98 76 PHE B CA 1
ATOM 1677 C C . PHE B 1 76 ? 19.641 -3.566 -1.007 1 98 76 PHE B C 1
ATOM 1679 O O . PHE B 1 76 ? 19.469 -4.703 -1.454 1 98 76 PHE B O 1
ATOM 1686 N N . SER B 1 77 ? 20.156 -3.35 0.169 1 98.06 77 SER B N 1
ATOM 1687 C CA . SER B 1 77 ? 20.594 -4.434 1.038 1 98.06 77 SER B CA 1
ATOM 1688 C C . SER B 1 77 ? 19.438 -5.332 1.442 1 98.06 77 SER B C 1
ATOM 1690 O O . SER B 1 77 ? 19.547 -6.559 1.415 1 98.06 77 SER B O 1
ATOM 1692 N N . LEU B 1 78 ? 18.328 -4.758 1.805 1 98.31 78 LEU B N 1
ATOM 1693 C CA . LEU B 1 78 ? 17.156 -5.52 2.221 1 98.31 78 LEU B CA 1
ATOM 1694 C C . LEU B 1 78 ? 16.609 -6.34 1.062 1 98.31 78 LEU B C 1
ATOM 1696 O O . LEU B 1 78 ? 16.188 -7.484 1.248 1 98.31 78 LEU B O 1
ATOM 1700 N N . ILE B 1 79 ? 16.641 -5.766 -0.147 1 97.56 79 ILE B N 1
ATOM 1701 C CA . ILE B 1 79 ? 16.172 -6.492 -1.319 1 97.56 79 ILE B CA 1
ATOM 1702 C C . ILE B 1 79 ? 17.109 -7.656 -1.623 1 97.56 79 ILE B C 1
ATOM 1704 O O . ILE B 1 79 ? 16.656 -8.734 -2.031 1 97.56 79 ILE B O 1
ATOM 1708 N N . LEU B 1 80 ? 18.422 -7.461 -1.421 1 96.44 80 LEU B N 1
ATOM 1709 C CA . LEU B 1 80 ? 19.359 -8.555 -1.612 1 96.44 80 LEU B CA 1
ATOM 1710 C C . LEU B 1 80 ? 19.078 -9.703 -0.654 1 96.44 80 LEU B C 1
ATOM 1712 O O . LEU B 1 80 ? 19.156 -10.875 -1.036 1 96.44 80 LEU B O 1
ATOM 1716 N N . VAL B 1 81 ? 18.781 -9.383 0.573 1 96.81 81 VAL B N 1
ATOM 1717 C CA . VAL B 1 81 ? 18.422 -10.391 1.564 1 96.81 81 VAL B CA 1
ATOM 1718 C C . VAL B 1 81 ? 17.172 -11.141 1.099 1 96.81 81 VAL B C 1
ATOM 1720 O O . VAL B 1 81 ? 17.125 -12.375 1.167 1 96.81 81 VAL B O 1
ATOM 1723 N N . MET B 1 82 ? 16.188 -10.422 0.561 1 96.12 82 MET B N 1
ATOM 1724 C CA . MET B 1 82 ? 14.953 -11.031 0.066 1 96.12 82 MET B CA 1
ATOM 1725 C C . MET B 1 82 ? 15.234 -11.969 -1.1 1 96.12 82 MET B C 1
ATOM 1727 O O . MET B 1 82 ? 14.711 -13.078 -1.15 1 96.12 82 MET B O 1
ATOM 1731 N N . MET B 1 83 ? 16.094 -11.492 -2.021 1 94.38 83 MET B N 1
ATOM 1732 C CA . MET B 1 83 ? 16.453 -12.297 -3.178 1 94.38 83 MET B CA 1
ATOM 1733 C C . MET B 1 83 ? 17.172 -13.57 -2.742 1 94.38 83 MET B C 1
ATOM 1735 O O . MET B 1 83 ? 16.938 -14.648 -3.297 1 94.38 83 MET B O 1
ATOM 1739 N N . TRP B 1 84 ? 18.031 -13.422 -1.761 1 94 84 TRP B N 1
ATOM 1740 C CA . TRP B 1 84 ? 18.781 -14.555 -1.232 1 94 84 TRP B CA 1
ATOM 1741 C C . TRP B 1 84 ? 17.859 -15.531 -0.517 1 94 84 TRP B C 1
ATOM 1743 O O . TRP B 1 84 ? 17.906 -16.734 -0.76 1 94 84 TRP B O 1
ATOM 1753 N N . LEU B 1 85 ? 16.969 -15.07 0.34 1 95.06 85 LEU B N 1
ATOM 1754 C CA . LEU B 1 85 ? 16.031 -15.891 1.108 1 95.06 85 LEU B CA 1
ATOM 1755 C C . LEU B 1 85 ? 15.164 -16.734 0.184 1 95.06 85 LEU B C 1
ATOM 1757 O O . LEU B 1 85 ? 14.836 -17.875 0.501 1 95.06 85 LEU B O 1
ATOM 1761 N N . ASN B 1 86 ? 14.812 -16.172 -0.979 1 93.44 86 ASN B N 1
ATOM 1762 C CA . ASN B 1 86 ? 13.875 -16.828 -1.882 1 93.44 86 ASN B CA 1
ATOM 1763 C C . ASN B 1 86 ? 14.594 -17.562 -3.002 1 93.44 86 ASN B C 1
ATOM 1765 O O . ASN B 1 86 ? 13.945 -18.125 -3.895 1 93.44 86 ASN B O 1
ATOM 1769 N N . HIS B 1 87 ? 15.93 -17.516 -3.014 1 91.69 87 HIS B N 1
ATOM 1770 C CA . HIS B 1 87 ? 16.75 -18.172 -4.02 1 91.69 87 HIS B CA 1
ATOM 1771 C C . HIS B 1 87 ? 16.453 -17.656 -5.418 1 91.69 87 HIS B C 1
ATOM 1773 O O . HIS B 1 87 ? 16.391 -18.422 -6.379 1 91.69 87 HIS B O 1
ATOM 1779 N N . TRP B 1 88 ? 16.156 -16.359 -5.449 1 89.12 88 TRP B N 1
ATOM 1780 C CA . TRP B 1 88 ? 15.836 -15.734 -6.73 1 89.12 88 TRP B CA 1
ATOM 1781 C C . TRP B 1 88 ? 17.094 -15.133 -7.367 1 89.12 88 TRP B C 1
ATOM 1783 O O . TRP B 1 88 ? 17.047 -14.672 -8.508 1 89.12 88 TRP B O 1
ATOM 1793 N N . LEU B 1 89 ? 18.109 -15.164 -6.625 1 86.38 89 LEU B N 1
ATOM 1794 C CA . LEU B 1 89 ? 19.312 -14.523 -7.117 1 86.38 89 LEU B CA 1
ATOM 1795 C C . LEU B 1 89 ? 20.141 -15.492 -7.965 1 86.38 89 LEU B C 1
ATOM 1797 O O . LEU B 1 89 ? 20.391 -16.625 -7.555 1 86.38 89 LEU B O 1
ATOM 1801 N N . SER B 1 90 ? 20.281 -15.156 -9.234 1 85.44 90 SER B N 1
ATOM 1802 C CA . SER B 1 90 ? 21.188 -15.883 -10.117 1 85.44 90 SER B CA 1
ATOM 1803 C C . SER B 1 90 ? 22.203 -14.953 -10.773 1 85.44 90 SER B C 1
ATOM 1805 O O . SER B 1 90 ? 21.891 -13.797 -11.055 1 85.44 90 SER B O 1
ATOM 1807 N N . LEU B 1 91 ? 23.391 -15.422 -10.852 1 83.56 91 LEU B N 1
ATOM 1808 C CA . LEU B 1 91 ? 24.438 -14.625 -11.469 1 83.56 91 LEU B CA 1
ATOM 1809 C C . LEU B 1 91 ? 24.047 -14.195 -12.875 1 83.56 91 LEU B C 1
ATOM 1811 O O . LEU B 1 91 ? 24.375 -13.094 -13.305 1 83.56 91 LEU B O 1
ATOM 1815 N N . GLN B 1 92 ? 23.281 -15.008 -13.547 1 83.5 92 GLN B N 1
ATOM 1816 C CA . GLN B 1 92 ? 22.875 -14.75 -14.922 1 83.5 92 GLN B CA 1
ATOM 1817 C C . GLN B 1 92 ? 21.875 -13.594 -14.992 1 83.5 92 GLN B C 1
ATOM 1819 O O . GLN B 1 92 ? 21.828 -12.875 -15.992 1 83.5 92 GLN B O 1
ATOM 1824 N N . ASN B 1 93 ? 21.234 -13.328 -13.844 1 85.12 93 ASN B N 1
ATOM 1825 C CA . ASN B 1 93 ? 20.172 -12.312 -13.891 1 85.12 93 ASN B CA 1
ATOM 1826 C C . ASN B 1 93 ? 20.547 -11.094 -13.047 1 85.12 93 ASN B C 1
ATOM 1828 O O . ASN B 1 93 ? 19.688 -10.258 -12.758 1 85.12 93 ASN B O 1
ATOM 1832 N N . TRP B 1 94 ? 21.844 -10.969 -12.727 1 89.12 94 TRP B N 1
ATOM 1833 C CA . TRP B 1 94 ? 22.281 -9.914 -11.82 1 89.12 94 TRP B CA 1
ATOM 1834 C C . TRP B 1 94 ? 22.047 -8.539 -12.43 1 89.12 94 TRP B C 1
ATOM 1836 O O . TRP B 1 94 ? 21.547 -7.633 -11.766 1 89.12 94 TRP B O 1
ATOM 1846 N N . LEU B 1 95 ? 22.438 -8.43 -13.695 1 90.25 95 LEU B N 1
ATOM 1847 C CA . LEU B 1 95 ? 22.266 -7.148 -14.375 1 90.25 95 LEU B CA 1
ATOM 1848 C C . LEU B 1 95 ? 20.797 -6.77 -14.453 1 90.25 95 LEU B C 1
ATOM 1850 O O . LEU B 1 95 ? 20.422 -5.625 -14.18 1 90.25 95 LEU B O 1
ATOM 1854 N N . ASN B 1 96 ? 19.984 -7.73 -14.875 1 88.81 96 ASN B N 1
ATOM 1855 C CA . ASN B 1 96 ? 18.547 -7.488 -14.922 1 88.81 96 ASN B CA 1
ATOM 1856 C C . ASN B 1 96 ? 17.984 -7.117 -13.555 1 88.81 96 ASN B C 1
ATOM 1858 O O . ASN B 1 96 ? 17.078 -6.289 -13.445 1 88.81 96 ASN B O 1
ATOM 1862 N N . PHE B 1 97 ? 18.531 -7.75 -12.547 1 92.38 97 PHE B N 1
ATOM 1863 C CA . PHE B 1 97 ? 18.125 -7.461 -11.18 1 92.38 97 PHE B CA 1
ATOM 1864 C C . PHE B 1 97 ? 18.453 -6.016 -10.812 1 92.38 97 PHE B C 1
ATOM 1866 O O . PHE B 1 97 ? 17.594 -5.285 -10.32 1 92.38 97 PHE B O 1
ATOM 1873 N N . CYS B 1 98 ? 19.703 -5.539 -11.141 1 93.81 98 CYS B N 1
ATOM 1874 C CA . CYS B 1 98 ? 20.125 -4.184 -10.812 1 93.81 98 CYS B CA 1
ATOM 1875 C C . CYS B 1 98 ? 19.297 -3.156 -11.57 1 93.81 98 CYS B C 1
ATOM 1877 O O . CYS B 1 98 ? 18.859 -2.16 -11 1 93.81 98 CYS B O 1
ATOM 1879 N N . ILE B 1 99 ? 19.031 -3.408 -12.797 1 94.06 99 ILE B N 1
ATOM 1880 C CA . ILE B 1 99 ? 18.25 -2.494 -13.633 1 94.06 99 ILE B CA 1
ATOM 1881 C C . ILE B 1 99 ? 16.828 -2.402 -13.109 1 94.06 99 ILE B C 1
ATOM 1883 O O . ILE B 1 99 ? 16.281 -1.307 -12.977 1 94.06 99 ILE B O 1
ATOM 1887 N N . SER B 1 100 ? 16.25 -3.561 -12.781 1 92.38 100 SER B N 1
ATOM 1888 C CA . SER B 1 100 ? 14.883 -3.582 -12.258 1 92.38 100 SER B CA 1
ATOM 1889 C C . SER B 1 100 ? 14.797 -2.865 -10.914 1 92.38 100 SER B C 1
ATOM 1891 O O . SER B 1 100 ? 13.852 -2.115 -10.664 1 92.38 100 SER B O 1
ATOM 1893 N N . PHE B 1 101 ? 15.812 -3.109 -10.117 1 95.94 101 PHE B N 1
ATOM 1894 C CA . PHE B 1 101 ? 15.82 -2.449 -8.812 1 95.94 101 PHE B CA 1
ATOM 1895 C C . PHE B 1 101 ? 15.859 -0.935 -8.977 1 95.94 101 PHE B C 1
ATOM 1897 O O . PHE B 1 101 ? 15.047 -0.222 -8.383 1 95.94 101 PHE B O 1
ATOM 1904 N N . ILE B 1 102 ? 16.781 -0.473 -9.727 1 96.56 102 ILE B N 1
ATOM 1905 C CA . ILE B 1 102 ? 16.938 0.964 -9.922 1 96.56 102 ILE B CA 1
ATOM 1906 C C . ILE B 1 102 ? 15.672 1.548 -10.539 1 96.56 102 ILE B C 1
ATOM 1908 O O . ILE B 1 102 ? 15.188 2.594 -10.094 1 96.56 102 ILE B O 1
ATOM 1912 N N . GLY B 1 103 ? 15.133 0.894 -11.555 1 96.44 103 GLY B N 1
ATOM 1913 C CA . GLY B 1 103 ? 13.906 1.352 -12.18 1 96.44 103 GLY B CA 1
ATOM 1914 C C . GLY B 1 103 ? 12.734 1.44 -11.219 1 96.44 103 GLY B C 1
ATOM 1915 O O . GLY B 1 103 ? 12.055 2.463 -11.156 1 96.44 103 GLY B O 1
ATOM 1916 N N . ILE B 1 104 ? 12.539 0.426 -10.469 1 96.31 104 ILE B N 1
ATOM 1917 C CA . ILE B 1 104 ? 11.438 0.379 -9.516 1 96.31 104 ILE B CA 1
ATOM 1918 C C . ILE B 1 104 ? 11.656 1.426 -8.422 1 96.31 104 ILE B C 1
ATOM 1920 O O . ILE B 1 104 ? 10.711 2.121 -8.023 1 96.31 104 ILE B O 1
ATOM 1924 N N . TYR B 1 105 ? 12.859 1.499 -7.957 1 97.25 105 TYR B N 1
ATOM 1925 C CA . TYR B 1 105 ? 13.188 2.482 -6.926 1 97.25 105 TYR B CA 1
ATOM 1926 C C . TYR B 1 105 ? 12.844 3.891 -7.391 1 97.25 105 TYR B C 1
ATOM 1928 O O . TYR B 1 105 ? 12.242 4.668 -6.645 1 97.25 105 TYR B O 1
ATOM 1936 N N . LEU B 1 106 ? 13.227 4.234 -8.602 1 95.81 106 LEU B N 1
ATOM 1937 C CA . LEU B 1 106 ? 12.961 5.562 -9.141 1 95.81 106 LEU B CA 1
ATOM 1938 C C . LEU B 1 106 ? 11.461 5.801 -9.289 1 95.81 106 LEU B C 1
ATOM 1940 O O . LEU B 1 106 ? 10.969 6.891 -8.984 1 95.81 106 LEU B O 1
ATOM 1944 N N . ILE B 1 107 ? 10.75 4.844 -9.734 1 95.88 107 ILE B N 1
ATOM 1945 C CA . ILE B 1 107 ? 9.305 4.961 -9.914 1 95.88 107 ILE B CA 1
ATOM 1946 C C . ILE B 1 107 ? 8.641 5.227 -8.562 1 95.88 107 ILE B C 1
ATOM 1948 O O . ILE B 1 107 ? 7.855 6.168 -8.43 1 95.88 107 ILE B O 1
ATOM 1952 N N . ILE B 1 108 ? 8.984 4.379 -7.562 1 94.56 108 ILE B N 1
ATOM 1953 C CA . ILE B 1 108 ? 8.391 4.535 -6.242 1 94.56 108 ILE B CA 1
ATOM 1954 C C . ILE B 1 108 ? 8.812 5.871 -5.637 1 94.56 108 ILE B C 1
ATOM 1956 O O . ILE B 1 108 ? 8 6.562 -5.02 1 94.56 108 ILE B O 1
ATOM 1960 N N . PHE B 1 109 ? 10.078 6.266 -5.883 1 93.62 109 PHE B N 1
ATOM 1961 C CA . PHE B 1 109 ? 10.578 7.551 -5.418 1 93.62 109 PHE B CA 1
ATOM 1962 C C . PHE B 1 109 ? 9.742 8.695 -5.973 1 93.62 109 PHE B C 1
ATOM 1964 O O . PHE B 1 109 ? 9.367 9.609 -5.238 1 93.62 109 PHE B O 1
ATOM 1971 N N . PHE B 1 110 ? 9.391 8.602 -7.188 1 92.19 110 PHE B N 1
ATOM 1972 C CA . PHE B 1 110 ? 8.609 9.648 -7.84 1 92.19 110 PHE B CA 1
ATOM 1973 C C . PHE B 1 110 ? 7.18 9.664 -7.312 1 92.19 110 PHE B C 1
ATOM 1975 O O . PHE B 1 110 ? 6.621 10.727 -7.051 1 92.19 110 PHE B O 1
ATOM 1982 N N . ILE B 1 111 ? 6.621 8.562 -7.152 1 91.12 111 ILE B N 1
ATOM 1983 C CA . ILE B 1 111 ? 5.258 8.461 -6.645 1 91.12 111 ILE B CA 1
ATOM 1984 C C . ILE B 1 11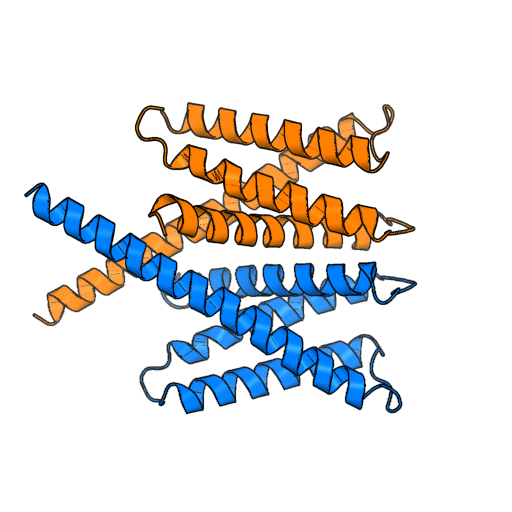1 ? 5.188 9.039 -5.234 1 91.12 111 ILE B C 1
ATOM 1986 O O . ILE B 1 111 ? 4.293 9.828 -4.926 1 91.12 111 ILE B O 1
ATOM 1990 N N . VAL B 1 112 ? 6.152 8.672 -4.398 1 90.06 112 VAL B N 1
ATOM 1991 C CA . VAL B 1 112 ? 6.172 9.141 -3.016 1 90.06 112 VAL B CA 1
ATOM 1992 C C . VAL B 1 112 ? 6.391 10.648 -2.982 1 90.06 112 VAL B C 1
ATOM 1994 O O . VAL B 1 112 ? 5.746 11.359 -2.209 1 90.06 112 VAL B O 1
ATOM 1997 N N . LYS B 1 113 ? 7.312 11.117 -3.861 1 87.75 113 LYS B N 1
ATOM 1998 C CA . LYS B 1 113 ? 7.551 12.555 -3.936 1 87.75 113 LYS B CA 1
ATOM 1999 C C . LYS B 1 113 ? 6.277 13.305 -4.32 1 87.75 113 LYS B C 1
ATOM 2001 O O . LYS B 1 113 ? 5.996 14.383 -3.781 1 87.75 113 LYS B O 1
ATOM 2006 N N . MET B 1 114 ? 5.559 12.773 -5.227 1 86.69 114 MET B N 1
ATOM 2007 C CA . MET B 1 114 ? 4.305 13.383 -5.652 1 86.69 114 MET B CA 1
ATOM 2008 C C . MET B 1 114 ? 3.279 13.367 -4.523 1 86.69 114 MET B C 1
ATOM 2010 O O . MET B 1 114 ? 2.553 14.344 -4.324 1 86.69 114 MET B O 1
ATOM 2014 N N . LYS B 1 115 ? 3.209 12.281 -3.818 1 86.06 115 LYS B N 1
ATOM 2015 C CA . LYS B 1 115 ? 2.279 12.172 -2.697 1 86.06 115 LYS B CA 1
ATOM 2016 C C . LYS B 1 115 ? 2.605 13.188 -1.606 1 86.06 115 LYS B C 1
ATOM 2018 O O . LYS B 1 115 ? 1.706 13.828 -1.064 1 86.06 115 LYS B O 1
ATOM 2023 N N . ILE B 1 116 ? 3.873 13.328 -1.307 1 82.19 116 ILE B N 1
ATOM 2024 C CA . ILE B 1 116 ? 4.312 14.273 -0.29 1 82.19 116 ILE B CA 1
ATOM 2025 C C . ILE B 1 116 ? 3.951 15.695 -0.721 1 82.19 116 ILE B C 1
ATOM 2027 O O . ILE B 1 116 ? 3.445 16.484 0.079 1 82.19 116 ILE B O 1
ATOM 2031 N N . ALA B 1 117 ? 4.215 15.984 -1.964 1 82.69 117 ALA B N 1
ATOM 2032 C CA . ALA B 1 117 ? 3.889 17.297 -2.5 1 82.69 117 ALA B CA 1
ATOM 2033 C C . ALA B 1 117 ? 2.393 17.578 -2.396 1 82.69 117 ALA B C 1
ATOM 2035 O O . ALA B 1 117 ? 1.984 18.688 -2.025 1 82.69 117 ALA B O 1
ATOM 2036 N N . SER B 1 118 ? 1.649 16.578 -2.686 1 81.25 118 SER B N 1
ATOM 2037 C CA . SER B 1 118 ? 0.197 16.703 -2.613 1 81.25 118 SER B CA 1
ATOM 2038 C C . SER B 1 118 ? -0.266 16.922 -1.177 1 81.25 118 SER B C 1
ATOM 2040 O O . SER B 1 118 ? -1.16 17.734 -0.927 1 81.25 118 SER B O 1
ATOM 2042 N N . ASP B 1 119 ? 0.315 16.188 -0.248 1 78 119 ASP B N 1
ATOM 2043 C CA . ASP B 1 119 ? -0.035 16.328 1.163 1 78 119 ASP B CA 1
ATOM 2044 C C . ASP B 1 119 ? 0.279 17.734 1.677 1 78 119 ASP B C 1
ATOM 2046 O O . ASP B 1 119 ? -0.514 18.312 2.414 1 78 119 ASP B O 1
ATOM 2050 N N . VAL B 1 120 ? 1.376 18.281 1.315 1 75.62 120 VAL B N 1
ATOM 2051 C CA . VAL B 1 120 ? 1.793 19.609 1.733 1 75.62 120 VAL B CA 1
ATOM 2052 C C . VAL B 1 120 ? 0.812 20.656 1.196 1 75.62 120 VAL B C 1
ATOM 2054 O O . VAL B 1 120 ? 0.409 21.562 1.919 1 75.62 120 VAL B O 1
ATOM 2057 N N . LYS B 1 121 ? 0.445 20.469 -0.029 1 81.06 121 LYS 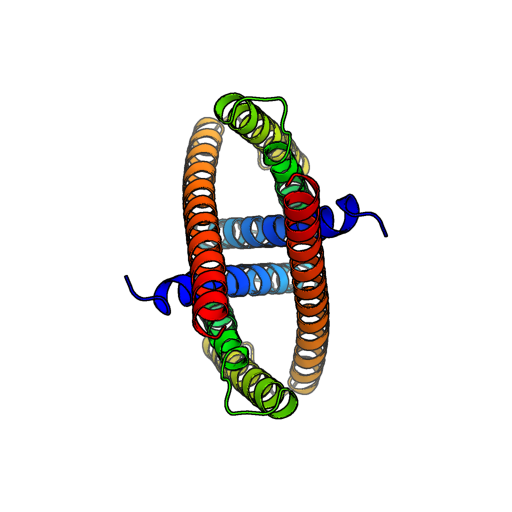B N 1
ATOM 2058 C CA . LYS B 1 121 ? -0.499 21.406 -0.64 1 81.06 121 LYS B CA 1
ATOM 2059 C C . LYS B 1 121 ? -1.856 21.344 0.054 1 81.06 121 LYS B C 1
ATOM 2061 O O . LYS B 1 121 ? -2.471 22.391 0.317 1 81.06 121 LYS B O 1
ATOM 2066 N N . ARG B 1 122 ? -2.26 20.188 0.359 1 76.31 122 ARG B N 1
ATOM 2067 C CA . ARG B 1 122 ? -3.541 19.984 1.028 1 76.31 122 ARG B CA 1
ATOM 2068 C C . ARG B 1 122 ? -3.541 20.625 2.416 1 76.31 122 ARG B C 1
ATOM 2070 O O . ARG B 1 122 ? -4.492 21.312 2.793 1 76.31 122 ARG B O 1
ATOM 2077 N N . VAL B 1 123 ? -2.502 20.406 3.146 1 73.44 123 VAL B N 1
ATOM 2078 C CA . VAL B 1 123 ? -2.375 20.969 4.488 1 73.44 123 VAL B CA 1
ATOM 2079 C C . VAL B 1 123 ? -2.342 22.5 4.414 1 73.44 123 VAL B C 1
ATOM 2081 O O . VAL B 1 123 ? -3.002 23.172 5.199 1 73.44 123 VAL B O 1
ATOM 2084 N N . ASN B 1 124 ? -1.611 23.031 3.422 1 75.06 124 ASN B N 1
ATOM 2085 C CA . ASN B 1 124 ? -1.543 24.484 3.238 1 75.06 124 ASN B CA 1
ATOM 2086 C C . ASN B 1 124 ? -2.91 25.062 2.902 1 75.06 124 ASN B C 1
ATOM 2088 O O . ASN B 1 124 ? -3.26 26.141 3.379 1 75.06 124 ASN B O 1
ATOM 2092 N N . GLN B 1 125 ? -3.574 24.406 2.158 1 79 125 GLN B N 1
ATOM 2093 C CA . GLN B 1 125 ? -4.91 24.844 1.768 1 79 125 GLN B CA 1
ATOM 2094 C C . GLN B 1 125 ? -5.852 24.875 2.967 1 79 125 GLN B C 1
ATOM 2096 O O . GLN B 1 125 ? -6.602 25.828 3.156 1 79 125 GLN B O 1
ATOM 2101 N N . LYS B 1 126 ? -5.848 23.844 3.76 1 74.12 126 LYS B N 1
ATOM 2102 C CA . LYS B 1 126 ? -6.684 23.781 4.953 1 74.12 126 LYS B CA 1
ATOM 2103 C C . LYS B 1 126 ? -6.32 24.891 5.941 1 74.12 126 LYS B C 1
ATOM 2105 O O . LYS B 1 126 ? -7.195 25.484 6.57 1 74.12 126 LYS B O 1
ATOM 2110 N N . LEU B 1 127 ? -5.035 25.172 6.043 1 73.56 127 LEU B N 1
ATOM 2111 C CA . LEU B 1 127 ? -4.566 26.234 6.93 1 73.56 127 LEU B CA 1
ATOM 2112 C C . LEU B 1 127 ? -5.004 27.594 6.422 1 73.56 127 LEU B C 1
ATOM 2114 O O . LEU B 1 127 ? -5.391 28.469 7.211 1 73.56 127 LEU B O 1
ATOM 2118 N N . SER B 1 128 ? -4.957 27.719 5.203 1 81.56 128 SER B N 1
ATOM 2119 C CA . SER B 1 128 ? -5.387 28.984 4.609 1 81.56 128 SER B CA 1
ATOM 2120 C C . SER B 1 128 ? -6.883 29.203 4.797 1 81.56 128 SER B C 1
ATOM 2122 O O . SER B 1 128 ? -7.324 30.328 5.051 1 81.56 128 SER B O 1
ATOM 2124 N N . GLU B 1 129 ? -7.625 28.172 4.656 1 79.19 129 GLU B N 1
ATOM 2125 C CA . GLU B 1 129 ? -9.07 28.25 4.844 1 79.19 129 GLU B CA 1
ATOM 2126 C C . GLU B 1 129 ? -9.422 28.562 6.293 1 79.19 129 GLU B C 1
ATOM 2128 O O . GLU B 1 129 ? -10.398 29.266 6.566 1 79.19 129 GLU B O 1
ATOM 2133 N N . ARG B 1 130 ? -8.711 28.062 7.172 1 73.5 130 ARG B N 1
ATOM 2134 C CA . ARG B 1 130 ? -8.914 28.328 8.594 1 73.5 130 ARG B CA 1
ATOM 2135 C C . ARG B 1 130 ? -8.586 29.766 8.945 1 73.5 130 ARG B C 1
ATOM 2137 O O . ARG B 1 130 ? -9.25 30.375 9.781 1 73.5 130 ARG B O 1
ATOM 2144 N N . HIS B 1 131 ? -7.617 30.266 8.289 1 74.75 131 HIS B N 1
ATOM 2145 C CA . HIS B 1 131 ? -7.238 31.656 8.523 1 74.75 131 HIS B CA 1
ATOM 2146 C C . HIS B 1 131 ? -8.266 32.625 7.93 1 74.75 131 HIS B C 1
ATOM 2148 O O . HIS B 1 131 ? -8.484 33.719 8.469 1 74.75 131 HIS B O 1
ATOM 2154 N N . GLN B 1 132 ? -8.797 32.188 6.93 1 72.31 132 GLN B N 1
ATOM 2155 C CA . GLN B 1 132 ? -9.797 33.062 6.316 1 72.31 132 GLN B CA 1
ATOM 2156 C C . GLN B 1 132 ? -11.086 33.062 7.121 1 72.31 132 GLN B C 1
ATOM 2158 O O . GLN B 1 132 ? -11.844 34.031 7.086 1 72.31 132 GLN B O 1
ATOM 2163 N N . LYS B 1 133 ? -11.375 32.062 7.738 1 66.31 133 LYS B N 1
ATOM 2164 C CA . LYS B 1 133 ? -12.594 32 8.539 1 66.31 133 LYS B CA 1
ATOM 2165 C C . LYS B 1 133 ? -12.398 32.688 9.883 1 66.31 133 LYS B C 1
ATOM 2167 O O . LYS B 1 133 ? -13.352 32.875 10.641 1 66.31 133 LYS B O 1
ATOM 2172 N N . LYS B 1 134 ? -11.367 33.156 10.18 1 56.12 134 LYS B N 1
ATOM 2173 C CA . LYS B 1 134 ? -11.164 34.031 11.328 1 56.12 134 LYS B CA 1
ATOM 2174 C C . LYS B 1 134 ? -11.117 35.5 10.898 1 56.12 134 LYS B C 1
ATOM 2176 O O . LYS B 1 134 ? -10.578 35.812 9.844 1 56.12 134 LYS B O 1
#

pLDDT: mean 87.98, std 11.53, range [38.69, 98.5]

Foldseek 3Di:
DDPLVVQLVVLLVVLLVLLQVVVVVCVVPVVPPDDDPQLSVLSSRLSSVLSSLLCLCVDPPDDNVVSVVSSLVSNVVSVVVSCVSVVVDDPVCVVVVVVVSVVSVVVVVVVVVVVVVVVVVVVVVVVVVVVVVD/DDPLVVQLVVLLVVLLVLLQVVVVVCVVPVVPPDDDPQLSVLSSRLSSVLSSLLCLCVDPPDDNVVSVVSSLVSNVVSVVVSCVSVVVDDPVCVVVVVVVSVVSVVVVVVVVVVVVVVVVVVVVVVVVVVVVVD